Protein 2BT6 (pdb70)

Secondary structure (P-SEA, 3-state):
cbbbbbbbccccbbbbbcccccccaaaaaaaacccccccccccccccccccbbbbcaaaaaacccccaaaaaaaaacccccccccccccccccccccbbbbbcc/cbbbbbbbccccbbbbbcccccccaaaaaaaacccccccccccccccccccbbbbcaaaaaacccccaaaaaaaaacccccccccccccccccccccbbbbbcc

Organism: Bos taurus (NCBI:txid9913)

CATH classification: 3.10.20.30

Foldseek 3Di:
DKFKEWEQAPVRDIDIDIDDFFAFQLCRCVVVVPPHPCACVPVLDLPAQRQKKAFDPVVQVPWDDDDPSFVVRLVPHPPRDPRIGRRSVTGDDPVCHPTYIYGD/DKFKEWEQAPVRDTDIDIDDFFAFVQCRCVVVVPPRPCACVVVLPLPAQRQKKAFDPVVQVPWDDDDPSFVVRLVPDPPRDPRIGRRSVTGDDPVCHYTYIYGD

Sequence (208 aa):
DKITVHFINRDGETLTTKGKIGDSLLDVVVQNNLDIDGFGACEGTLACSTCHLIFEQHIFEKLEAITDEENDMLDLAYGLTDRSRLGCQICCLTKAMDNMTVRVPDKITVHFINRDGETLTTKGKIGDSLLDVVVQNNLDIDGFGACEGTLACSTCHLIFEQHIFEKLEAITDEENDMLDLAYGLTDRSRLGCQICCLTKAMDNMTVRVP

Nearest PDB structures (foldseek):
  3p1m-assembly2_H  TM=9.989E-01  e=8.842E-21  Homo sapiens
  1cje-assembly1_A  TM=1.002E+00  e=1.480E-20  Bos taurus
  1e6e-assembly1_B  TM=9.947E-01  e=2.323E-20  Bos taurus
  2jqr-assembly1_B  TM=1.005E+00  e=6.939E-20  Bos taurus
  7m8i-assembly1_B-2  TM=9.971E-01  e=3.303E-18  Homo sapiens

Radius of gyration: 19.16 Å; Cα contacts (8 Å, |Δi|>4): 418; chains: 2; bounding box: 53×32×49 Å

InterPro domains:
  IPR001041 2Fe-2S ferredoxin-type iron-sulfur binding domain [PF00111] (71-154)
  IPR001041 2Fe-2S ferredoxin-type iron-sulfur binding domain [PS51085] (65-169)
  IPR001041 2Fe-2S ferredoxin-type iron-sulfur binding domain [cd00207] (70-164)
  IPR001055 Adrenodoxin-like [PR00355] (104-114)
  IPR001055 Adrenodoxin-like [PR00355] (123-137)
  IPR001055 Adrenodoxin-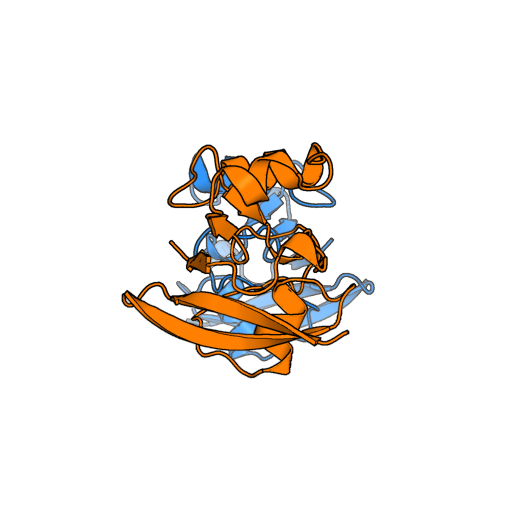like [PR00355] (146-154)
  IPR001055 Adrenodoxin-like [PTHR23426] (48-176)
  IPR012675 Beta-grasp domain superfamily [G3DSA:3.10.20.30] (58-185)
  IPR018298 Adrenodoxin, iron-sulphur binding site [PS00814] (104-114)
  IPR036010 2Fe-2S ferredoxin-like superfamily [SSF54292] (65-166)

B-factor: mean 21.55, std 4.57, range [4.79, 44.49]

GO terms:
  GO:0042803 protein homodimerization activity (F, IDA)
  GO:0009055 electron transfer activity (F, IDA)
  GO:0005739 mitochondrion (C, TAS)
  GO:0006694 steroid biosynthetic process (P, TAS)
  GO:0005515 protein binding (F, IPI)
  GO:0022904 respiratory electron transport chain (P, IDA)
  GO:0022900 electron transport chain (P, IDA)

Structure (mmCIF, N/CA/C/O backbone):
data_2BT6
#
_entry.id   2BT6
#
_cell.length_a   50.510
_cell.length_b   56.970
_cell.length_c   79.080
_cell.angle_alpha   90.00
_cell.angle_beta   90.00
_cell.angle_gamma   90.00
#
_symmetry.space_group_name_H-M   'P 21 21 21'
#
loop_
_entity.id
_entity.type
_entity.pdbx_description
1 pol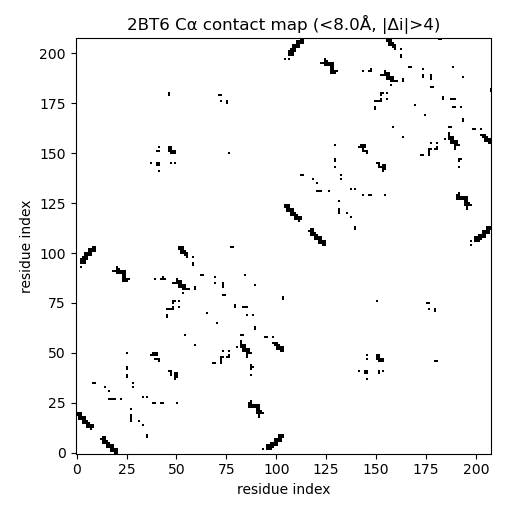ymer 'ADRENODOXIN 1'
2 non-polymer 'FE2/S2 (INORGANIC) CLUSTER'
3 non-polymer "(4'-METHYL-2,2'BIPYRIDINE)BIS(2,2'-BIPYRIDINE)"
4 non-polymer 'MAGNESIUM ION'
5 water water
#
loop_
_atom_site.group_PDB
_atom_site.id
_atom_site.type_symbol
_atom_site.label_atom_id
_atom_site.label_alt_id
_atom_site.label_comp_id
_atom_site.label_asym_id
_atom_site.label_entity_id
_atom_site.label_seq_id
_atom_site.pdbx_PDB_ins_code
_atom_site.Cartn_x
_atom_site.Cartn_y
_atom_site.Cartn_z
_atom_site.occupancy
_atom_site.B_iso_or_equiv
_atom_site.auth_seq_id
_atom_site.auth_comp_id
_atom_site.auth_asym_id
_atom_site.auth_atom_id
_atom_site.pdbx_PDB_model_num
ATOM 1 O O . GLY A 1 4 ? 15.286 7.407 -7.417 1.00 26.39 4 GLY A O 1
ATOM 2 N N . ASP A 1 5 ? 13.165 7.036 -6.766 1.00 24.80 5 ASP A N 1
ATOM 3 C CA . ASP A 1 5 ? 12.600 8.282 -7.272 1.00 22.77 5 ASP A CA 1
ATOM 4 C C . ASP A 1 5 ? 13.272 9.470 -6.603 1.00 21.65 5 ASP A C 1
ATOM 5 O O . ASP A 1 5 ? 13.663 9.386 -5.440 1.00 21.22 5 ASP A O 1
ATOM 10 N N . LYS A 1 6 ? 13.413 10.566 -7.337 1.00 19.13 6 LYS A N 1
ATOM 11 C CA . LYS A 1 6 ? 13.962 11.794 -6.766 1.00 19.75 6 LYS A CA 1
ATOM 12 C C . LYS A 1 6 ? 12.890 12.871 -6.610 1.00 18.71 6 LYS A C 1
ATOM 13 O O . LYS A 1 6 ? 11.914 12.905 -7.368 1.00 21.64 6 LYS A O 1
ATOM 19 N N . ILE A 1 7 ? 13.074 13.713 -5.604 1.00 17.53 7 ILE A N 1
ATOM 20 C CA . ILE A 1 7 ? 12.225 14.859 -5.358 1.00 19.90 7 ILE A CA 1
ATOM 21 C C . ILE A 1 7 ? 13.062 16.104 -5.157 1.00 20.99 7 ILE A C 1
ATOM 22 O O . ILE A 1 7 ? 14.267 16.021 -4.899 1.00 23.20 7 ILE A O 1
ATOM 27 N N . THR A 1 8 ? 12.407 17.253 -5.274 1.00 18.62 8 THR A N 1
ATOM 28 C CA . THR A 1 8 ? 13.072 18.525 -5.056 1.00 21.00 8 THR A CA 1
ATOM 29 C C . THR A 1 8 ? 12.857 18.992 -3.621 1.00 20.55 8 THR A C 1
ATOM 30 O O . THR A 1 8 ? 11.750 18.925 -3.100 1.00 21.38 8 THR A O 1
ATOM 34 N N . VAL A 1 9 ? 13.918 19.489 -2.993 1.00 20.63 9 VAL A N 1
ATOM 35 C CA . VAL A 1 9 ? 13.827 20.101 -1.677 1.00 19.78 9 VAL A CA 1
ATOM 36 C C . VAL A 1 9 ? 14.495 21.457 -1.700 1.00 18.93 9 VAL A C 1
ATOM 37 O O . VAL A 1 9 ? 15.581 21.612 -2.246 1.00 20.11 9 VAL A O 1
ATOM 41 N N . HIS A 1 10 ? 13.823 22.435 -1.109 1.00 17.05 10 HIS A N 1
ATOM 42 C CA . HIS A 1 10 ? 14.369 23.759 -0.947 1.00 18.68 10 HIS A CA 1
ATOM 43 C C . HIS A 1 10 ? 14.807 23.962 0.487 1.00 18.87 10 HIS A C 1
ATOM 44 O O . HIS A 1 10 ? 14.004 23.746 1.420 1.00 19.34 10 HIS A O 1
ATOM 56 N N . PHE A 1 11 ? 16.034 24.434 0.649 1.00 18.40 11 PHE A N 1
ATOM 57 C CA . PHE A 1 11 ? 16.571 24.770 1.968 1.00 18.75 11 PHE A CA 1
ATOM 58 C C . PHE A 1 11 ? 16.745 26.282 2.069 1.00 19.61 11 PHE A C 1
ATOM 59 O O . PHE A 1 11 ? 17.509 26.867 1.292 1.00 19.25 11 PHE A O 1
ATOM 67 N N . ILE A 1 12 ? 16.071 26.931 3.020 1.00 18.61 12 ILE A N 1
ATOM 68 C CA . ILE A 1 12 ? 16.397 28.314 3.351 1.00 18.25 12 ILE A CA 1
ATOM 69 C C . ILE A 1 12 ? 17.532 28.268 4.381 1.00 17.69 12 ILE A C 1
ATOM 70 O O . ILE A 1 12 ? 17.357 27.799 5.518 1.00 18.69 12 ILE A O 1
ATOM 75 N N . ASN A 1 13 ? 18.683 28.774 3.970 1.00 18.85 13 ASN A N 1
ATOM 76 C CA . ASN A 1 13 ? 19.871 28.742 4.783 1.00 18.14 13 ASN A CA 1
ATOM 77 C C . ASN A 1 13 ? 19.815 29.860 5.837 1.00 18.29 13 ASN A C 1
ATOM 78 O O . ASN A 1 13 ? 18.971 30.769 5.739 1.00 19.02 13 ASN A O 1
ATOM 83 N N . ARG A 1 14 ? 20.728 29.854 6.798 1.00 16.97 14 ARG A N 1
ATOM 84 C CA . ARG A 1 14 ? 20.646 30.860 7.851 1.00 18.59 14 ARG A CA 1
ATOM 85 C C . ARG A 1 14 ? 21.107 32.230 7.405 1.00 17.35 14 ARG A C 1
ATOM 86 O O . ARG A 1 14 ? 21.003 33.178 8.173 1.00 17.00 14 ARG A O 1
ATOM 94 N N . ASP A 1 15 ? 21.613 32.346 6.174 1.00 17.53 15 ASP A N 1
ATOM 95 C CA . ASP A 1 15 ? 21.844 33.634 5.547 1.00 16.14 15 ASP A CA 1
ATOM 96 C C . ASP A 1 15 ? 20.666 34.130 4.694 1.00 14.72 15 ASP A C 1
ATOM 97 O O . ASP A 1 15 ? 20.792 35.108 3.958 1.00 16.46 15 ASP A O 1
ATOM 102 N N . GLY A 1 16 ? 19.534 33.431 4.801 1.00 15.23 16 GLY A N 1
ATOM 103 C CA . GLY A 1 16 ? 18.311 33.794 4.093 1.00 16.90 16 GLY A CA 1
ATOM 104 C C . GLY A 1 16 ? 18.250 33.389 2.632 1.00 18.59 16 GLY A C 1
ATOM 105 O O . GLY A 1 16 ? 17.264 33.701 1.967 1.00 18.40 16 GLY A O 1
ATOM 106 N N . GLU A 1 17 ? 19.286 32.708 2.129 1.00 17.98 17 GLU A N 1
ATOM 107 C CA . GLU A 1 17 ? 19.309 32.269 0.725 1.00 19.28 17 GLU A CA 1
ATOM 108 C C . GLU A 1 17 ? 18.664 30.907 0.614 1.00 17.96 17 GLU A C 1
ATOM 109 O O . GLU A 1 17 ? 18.737 30.113 1.531 1.00 18.47 17 GLU A O 1
ATOM 115 N N . THR A 1 18 ? 18.059 30.642 -0.536 1.00 17.24 18 THR A N 1
ATOM 116 C CA . THR A 1 18 ? 17.428 29.369 -0.794 1.00 17.00 18 THR A CA 1
ATOM 117 C C . THR A 1 18 ? 18.351 28.508 -1.664 1.00 14.99 18 THR A C 1
ATOM 118 O O . THR A 1 18 ? 18.849 28.971 -2.703 1.00 17.45 18 THR A O 1
ATOM 122 N N . LEU A 1 19 ? 18.598 27.293 -1.189 1.00 17.41 19 LEU A N 1
ATOM 123 C CA . LEU A 1 19 ? 19.391 26.293 -1.917 1.00 16.60 19 LEU A CA 1
ATOM 124 C C . LEU A 1 19 ? 18.424 25.209 -2.345 1.00 21.11 19 LEU A C 1
ATOM 125 O O . LEU A 1 19 ? 17.782 24.569 -1.497 1.00 23.57 19 LEU A O 1
ATOM 130 N N . THR A 1 20 ? 18.335 24.984 -3.643 1.00 19.88 20 THR A N 1
ATOM 131 C CA . THR A 1 20 ? 17.426 23.993 -4.192 1.00 18.16 20 THR A CA 1
ATOM 132 C C . THR A 1 20 ? 18.244 22.815 -4.695 1.00 18.08 20 THR A C 1
ATOM 133 O O . THR A 1 20 ? 19.260 22.979 -5.368 1.00 20.63 20 THR A O 1
ATOM 137 N N . THR A 1 21 ? 17.788 21.614 -4.352 1.00 17.74 21 THR A N 1
ATOM 138 C CA . THR A 1 21 ? 18.494 20.403 -4.735 1.00 18.79 21 THR A CA 1
ATOM 139 C C . THR A 1 21 ? 17.507 19.241 -4.847 1.00 19.67 21 THR A C 1
ATOM 140 O O . THR A 1 21 ? 16.309 19.401 -4.601 1.00 18.58 21 THR A O 1
ATOM 144 N N . LYS A 1 22 ? 17.998 18.097 -5.286 1.00 20.01 22 LYS A N 1
ATOM 145 C CA . LYS A 1 22 ? 17.209 16.872 -5.389 1.00 21.01 22 LYS A CA 1
ATOM 146 C C . LYS A 1 22 ? 17.726 15.839 -4.397 1.00 21.52 22 LYS A C 1
ATOM 147 O O . LYS A 1 22 ? 18.935 15.728 -4.143 1.00 23.40 22 LYS A O 1
ATOM 153 N N . GLY A 1 23 ? 16.805 15.090 -3.817 1.00 20.27 23 GLY A N 1
ATOM 154 C CA . GLY A 1 23 ? 17.139 13.970 -2.985 1.00 20.69 23 GLY A CA 1
ATOM 155 C C . GLY A 1 23 ? 16.348 12.746 -3.397 1.00 19.40 23 GLY A C 1
ATOM 156 O O . GLY A 1 23 ? 15.341 12.862 -4.071 1.00 19.69 23 GLY A O 1
ATOM 157 N N . LYS A 1 24 ? 16.813 11.585 -2.971 1.00 20.62 24 LYS A N 1
ATOM 158 C CA . LYS A 1 24 ? 16.178 10.324 -3.241 1.00 20.05 24 LYS A CA 1
ATOM 159 C C . LYS A 1 24 ? 15.197 9.952 -2.123 1.00 18.42 24 LYS A C 1
ATOM 160 O O . LYS A 1 24 ? 15.491 10.155 -0.946 1.00 18.78 24 LYS A O 1
ATOM 171 N N . ILE A 1 25 ? 14.059 9.410 -2.510 1.00 18.36 25 ILE A N 1
ATOM 172 C CA . ILE A 1 25 ? 13.109 8.852 -1.563 1.00 17.24 25 ILE A CA 1
ATOM 173 C C . ILE A 1 25 ? 13.852 7.909 -0.647 1.00 18.01 25 ILE A C 1
ATOM 174 O O . ILE A 1 25 ? 14.625 7.071 -1.100 1.00 18.18 25 ILE A O 1
ATOM 179 N N . GLY A 1 26 ? 13.657 8.075 0.655 1.00 17.28 26 GLY A N 1
ATOM 180 C CA . GLY A 1 26 ? 14.307 7.230 1.653 1.00 15.44 26 GLY A CA 1
ATOM 181 C C . GLY A 1 26 ? 15.578 7.793 2.255 1.00 16.74 26 GLY A C 1
ATOM 182 O O . GLY A 1 26 ? 16.002 7.321 3.299 1.00 19.70 26 GLY A O 1
ATOM 183 N N . ASP A 1 27 ? 16.190 8.770 1.595 1.00 17.21 27 ASP A N 1
ATOM 184 C CA . ASP A 1 27 ? 17.401 9.412 2.109 1.00 17.38 27 ASP A CA 1
ATOM 185 C C . ASP A 1 27 ? 17.000 10.330 3.251 1.00 18.16 27 ASP A C 1
ATOM 186 O O . ASP A 1 27 ? 15.904 10.898 3.242 1.00 19.96 27 ASP A O 1
ATOM 195 N N . SER A 1 28 ? 17.883 10.513 4.212 1.00 17.74 28 SER A N 1
ATOM 196 C CA . SER A 1 28 ? 17.620 11.515 5.255 1.00 17.74 28 SER A CA 1
ATOM 197 C C . SER A 1 28 ? 17.903 12.915 4.750 1.00 18.18 28 SER A C 1
ATOM 198 O O . SER A 1 28 ? 18.632 13.115 3.775 1.00 17.97 28 SER A O 1
ATOM 201 N N . LEU A 1 29 ? 17.360 13.919 5.430 1.00 18.88 29 LEU A N 1
ATOM 202 C CA . LEU A 1 29 ? 17.682 15.296 5.026 1.00 18.36 29 LEU A CA 1
ATOM 203 C C . LEU A 1 29 ? 19.154 15.623 5.235 1.00 18.53 29 LEU A C 1
ATOM 204 O O . LEU A 1 29 ? 19.717 16.416 4.503 1.00 19.62 29 LEU A O 1
ATOM 209 N N . LEU A 1 30 ? 19.817 14.965 6.177 1.00 18.27 30 LEU A N 1
ATOM 210 C CA . LEU A 1 30 ? 21.274 15.077 6.284 1.00 18.54 30 LEU A CA 1
ATOM 211 C C . LEU A 1 30 ? 21.954 14.513 5.034 1.00 18.05 30 LEU A C 1
ATOM 212 O O . LEU A 1 30 ? 22.847 15.150 4.477 1.00 19.26 30 LEU A O 1
ATOM 217 N N . ASP A 1 31 ? 21.535 13.335 4.559 1.00 16.88 31 ASP A N 1
ATOM 218 C CA . ASP A 1 31 ? 22.088 12.766 3.330 1.00 17.44 31 ASP A CA 1
ATOM 219 C C . ASP A 1 31 ? 21.954 13.763 2.184 1.00 17.88 31 ASP A C 1
ATOM 220 O O . ASP A 1 31 ? 22.869 13.892 1.391 1.00 18.53 31 ASP A O 1
ATOM 225 N N . VAL A 1 32 ? 20.814 14.442 2.095 1.00 18.81 32 VAL A N 1
ATOM 226 C CA . VAL A 1 32 ? 20.596 15.409 1.023 1.00 18.69 32 VAL A CA 1
ATOM 227 C C . VAL A 1 32 ? 21.609 16.545 1.099 1.00 18.44 32 VAL A C 1
ATOM 228 O O . VAL A 1 32 ? 22.198 16.931 0.083 1.00 18.94 32 VAL A O 1
ATOM 232 N N . VAL A 1 33 ? 21.840 17.074 2.299 1.00 17.73 33 VAL A N 1
ATOM 233 C CA . VAL A 1 33 ? 22.808 18.153 2.467 1.00 17.95 33 VAL A CA 1
ATOM 234 C C . VAL A 1 33 ? 24.221 17.686 2.129 1.00 16.95 33 VAL A C 1
ATOM 235 O O . VAL A 1 33 ? 24.991 18.372 1.446 1.00 18.39 33 VAL A O 1
ATOM 239 N N . VAL A 1 34 ? 24.617 16.530 2.643 1.00 17.71 34 VAL A N 1
ATOM 240 C CA . VAL A 1 34 ? 25.944 15.990 2.430 1.00 17.78 34 VAL A CA 1
ATOM 241 C C . VAL A 1 34 ? 26.214 15.620 0.970 1.00 15.02 34 VAL A C 1
ATOM 242 O O . VAL A 1 34 ? 27.199 16.026 0.381 1.00 16.27 34 VAL A O 1
ATOM 246 N N . GLN A 1 35 ? 25.291 14.872 0.395 1.00 17.08 35 GLN A N 1
ATOM 247 C CA . GLN A 1 35 ? 25.520 14.275 -0.963 1.00 15.57 35 GLN A CA 1
ATOM 248 C C . GLN A 1 35 ? 25.546 15.363 -1.999 1.00 13.99 35 GLN A C 1
ATOM 249 O O . GLN A 1 35 ? 26.236 15.232 -3.000 1.00 15.85 35 GLN A O 1
ATOM 255 N N . ASN A 1 36 ? 24.782 16.440 -1.725 1.00 16.46 36 ASN A N 1
ATOM 256 C CA . ASN A 1 36 ? 24.775 17.596 -2.641 1.00 17.39 36 ASN A CA 1
ATOM 257 C C . ASN A 1 36 ? 25.696 18.742 -2.275 1.00 18.70 36 ASN A C 1
ATOM 258 O O . ASN A 1 36 ? 25.704 19.771 -2.923 1.00 18.25 36 ASN A O 1
ATOM 263 N N . ASN A 1 37 ? 26.533 18.526 -1.271 1.00 16.41 37 ASN A N 1
ATOM 264 C CA . ASN A 1 37 ? 27.548 19.509 -0.876 1.00 17.07 37 ASN A CA 1
ATOM 265 C C . ASN A 1 37 ? 26.930 20.887 -0.609 1.00 15.31 37 ASN A C 1
ATOM 266 O O . ASN A 1 37 ? 27.494 21.905 -1.052 1.00 17.45 37 ASN A O 1
ATOM 271 N N . LEU A 1 38 ? 25.805 20.915 0.082 1.00 17.27 38 LEU A N 1
ATOM 272 C CA . LEU A 1 38 ? 25.132 22.192 0.319 1.00 17.89 38 LEU A CA 1
ATOM 273 C C . LEU A 1 38 ? 25.920 22.969 1.359 1.00 16.67 38 LEU A C 1
ATOM 274 O O . LEU A 1 38 ? 26.283 22.437 2.423 1.00 19.60 38 LEU A O 1
ATOM 279 N N . ASP A 1 39 ? 26.072 24.254 1.078 1.00 17.67 39 ASP A N 1
ATOM 280 C CA . ASP A 1 39 ? 26.891 25.117 1.936 1.00 18.51 39 ASP A CA 1
ATOM 281 C C . ASP A 1 39 ? 26.055 25.643 3.092 1.00 18.16 39 ASP A C 1
ATOM 282 O O . ASP A 1 39 ? 25.647 26.802 3.108 1.00 18.90 39 ASP A O 1
ATOM 287 N N . ILE A 1 40 ? 25.803 24.765 4.042 1.00 17.49 40 ILE A N 1
ATOM 288 C CA . ILE A 1 40 ? 25.107 25.101 5.276 1.00 17.47 40 ILE A CA 1
ATOM 289 C C . ILE A 1 40 ? 26.111 24.897 6.424 1.00 18.94 40 ILE A C 1
ATOM 290 O O . ILE A 1 40 ? 26.445 23.758 6.768 1.00 20.00 40 ILE A O 1
ATOM 295 N N . ASP A 1 41 ? 26.560 26.018 6.996 1.00 19.76 41 ASP A N 1
ATOM 296 C CA . ASP A 1 41 ? 27.659 26.064 7.979 1.00 20.96 41 ASP A CA 1
ATOM 297 C C . ASP A 1 41 ? 27.383 25.163 9.162 1.00 20.15 41 ASP A C 1
ATOM 298 O O . ASP A 1 41 ? 26.381 25.321 9.840 1.00 24.16 41 ASP A O 1
ATOM 303 N N . GLY A 1 42 ? 28.243 24.170 9.377 1.00 20.81 42 GLY A N 1
ATOM 304 C CA . GLY A 1 42 ? 28.150 23.326 10.562 1.00 22.08 42 GLY A CA 1
ATOM 305 C C . GLY A 1 42 ? 27.061 22.285 10.573 1.00 21.39 42 GLY A C 1
ATOM 306 O O . GLY A 1 42 ? 26.906 21.556 11.558 1.00 21.14 42 GLY A O 1
ATOM 307 N N . PHE A 1 43 ? 26.308 22.143 9.492 1.00 19.86 43 PHE A N 1
ATOM 308 C CA . PHE A 1 43 ? 25.164 21.222 9.473 1.00 20.26 43 PHE A CA 1
ATOM 309 C C . PHE A 1 43 ? 25.583 19.776 9.516 1.00 20.88 43 PHE A C 1
ATOM 310 O O . PHE A 1 43 ? 26.389 19.341 8.692 1.00 22.94 43 PHE A O 1
ATOM 318 N N . GLY A 1 44 ? 25.028 19.017 10.456 1.00 20.81 44 GLY A N 1
ATOM 319 C CA . GLY A 1 44 ? 25.276 17.597 10.513 1.00 22.08 44 GLY A CA 1
ATOM 320 C C . GLY A 1 44 ? 26.555 17.164 11.176 1.00 19.89 44 GLY A C 1
ATOM 321 O O . GLY A 1 44 ? 27.138 16.128 10.810 1.00 23.02 44 GLY A O 1
ATOM 322 N N . ALA A 1 45 ? 26.992 17.946 12.160 1.00 19.68 45 ALA A N 1
ATOM 323 C CA . ALA A 1 45 ? 28.254 17.713 12.844 1.00 21.74 45 ALA A CA 1
ATOM 324 C C . ALA A 1 45 ? 28.502 16.249 13.232 1.00 20.48 45 ALA A C 1
ATOM 325 O O . ALA A 1 45 ? 29.556 15.693 12.913 1.00 20.40 45 ALA A O 1
ATOM 327 N N . CYS A 1 46 ? 27.534 15.629 13.905 1.00 18.68 46 CYS A N 1
ATOM 328 C CA . CYS A 1 46 ? 27.720 14.284 14.458 1.00 18.41 46 CYS A CA 1
ATOM 329 C C . CYS A 1 46 ? 27.437 13.142 13.485 1.00 17.63 46 CYS A C 1
ATOM 330 O O . CYS A 1 46 ? 27.563 11.978 13.851 1.00 19.74 46 CYS A O 1
ATOM 333 N N . GLU A 1 47 ? 27.086 13.489 12.255 1.00 18.39 47 GLU A N 1
ATOM 334 C CA . GLU A 1 47 ? 26.917 12.500 11.168 1.00 19.16 47 GLU A CA 1
ATOM 335 C C . GLU A 1 47 ? 25.701 11.600 11.396 1.00 19.16 47 GLU A C 1
ATOM 336 O O . GLU A 1 47 ? 25.693 10.430 11.012 1.00 20.40 47 GLU A O 1
ATOM 342 N N . GLY A 1 48 ? 24.668 12.193 11.979 1.00 20.18 48 GLY A N 1
ATOM 343 C CA . GLY A 1 48 ? 23.366 11.568 12.036 1.00 19.60 48 GLY A CA 1
ATOM 344 C C . GLY A 1 48 ? 23.170 10.587 13.158 1.00 19.30 48 GLY A C 1
ATOM 345 O O . GLY A 1 48 ? 22.351 9.683 13.039 1.00 21.27 48 GLY A O 1
ATOM 346 N N . THR A 1 49 ? 23.887 10.793 14.256 1.00 21.28 49 THR A N 1
ATOM 347 C CA . THR A 1 49 ? 23.927 9.842 15.375 1.00 21.33 49 THR A CA 1
ATOM 348 C C . THR A 1 49 ? 23.266 10.362 16.668 1.00 21.32 49 THR A C 1
ATOM 349 O O . THR A 1 49 ? 23.445 9.766 17.729 1.00 23.01 49 THR A O 1
ATOM 353 N N . LEU A 1 50 ? 22.500 11.453 16.589 1.00 20.37 50 LEU A N 1
ATOM 354 C CA . LEU A 1 50 ? 21.785 12.015 17.763 1.00 20.90 50 LEU A CA 1
ATOM 355 C C . LEU A 1 50 ? 22.715 12.449 18.879 1.00 20.92 50 LEU A C 1
ATOM 356 O O . LEU A 1 50 ? 22.419 12.296 20.064 1.00 24.54 50 LEU A O 1
ATOM 361 N N . ALA A 1 51 ? 23.847 13.017 18.485 1.00 20.70 51 ALA A N 1
ATOM 362 C CA . ALA A 1 51 ? 24.804 13.549 19.432 1.00 19.74 51 ALA A CA 1
ATOM 363 C C . ALA A 1 51 ? 25.066 15.036 19.215 1.00 19.68 51 ALA A C 1
ATOM 364 O O . ALA A 1 51 ? 26.005 15.582 19.757 1.00 20.08 51 ALA A O 1
ATOM 366 N N . CYS A 1 52 ? 24.184 15.683 18.462 1.00 19.16 52 CYS A N 1
ATOM 367 C CA . CYS A 1 52 ? 24.285 17.117 18.213 1.00 18.97 52 CYS A CA 1
ATOM 368 C C . CYS A 1 52 ? 22.909 17.690 17.894 1.00 20.46 52 CYS A C 1
ATOM 369 O O . CYS A 1 52 ? 21.947 16.942 17.702 1.00 20.51 52 CYS A O 1
ATOM 372 N N . SER A 1 53 ? 22.845 19.023 17.813 1.00 20.05 53 SER A N 1
ATOM 373 C CA . SER A 1 53 ? 21.619 19.704 17.434 1.00 21.19 53 SER A CA 1
ATOM 374 C C . SER A 1 53 ? 21.775 20.409 16.105 1.00 21.09 53 SER A C 1
ATOM 375 O O . SER A 1 53 ? 20.914 21.194 15.726 1.00 21.58 53 SER A O 1
ATOM 378 N N . THR A 1 54 ? 22.862 20.140 15.382 1.00 19.93 54 THR A N 1
ATOM 379 C CA . THR A 1 54 ? 23.253 20.994 14.267 1.00 18.98 54 THR A CA 1
ATOM 380 C C . THR A 1 54 ? 22.519 20.695 12.962 1.00 21.46 54 THR A C 1
ATOM 381 O O . THR A 1 54 ? 22.620 21.488 12.017 1.00 20.90 54 THR A O 1
ATOM 385 N N . CYS A 1 55 ? 21.784 19.576 12.903 1.00 19.88 55 CYS A N 1
ATOM 386 C CA . CYS A 1 55 ? 20.952 19.255 11.731 1.00 19.63 55 CYS A CA 1
ATOM 387 C C . CYS A 1 55 ? 19.486 19.693 11.881 1.00 19.49 55 CYS A C 1
ATOM 388 O O . CYS A 1 55 ? 18.621 19.327 11.085 1.00 19.02 55 CYS A O 1
ATOM 391 N N . HIS A 1 56 ? 19.223 20.530 12.882 1.00 18.16 56 HIS A N 1
ATOM 392 C CA . HIS A 1 56 ? 17.895 21.102 13.149 1.00 17.62 56 HIS A CA 1
ATOM 393 C C . HIS A 1 56 ? 17.363 21.813 11.907 1.00 18.39 56 HIS A C 1
ATOM 394 O O . HIS A 1 56 ? 18.036 22.658 11.292 1.00 18.31 56 HIS A O 1
ATOM 401 N N . LEU A 1 57 ? 16.160 21.402 11.519 1.00 19.01 57 LEU A N 1
ATOM 402 C CA . LEU A 1 57 ? 15.414 22.076 10.485 1.00 17.39 57 LEU A CA 1
ATOM 403 C C . LEU A 1 57 ? 14.013 22.427 10.934 1.00 18.64 57 LEU A C 1
ATOM 404 O O . LEU A 1 57 ? 13.399 21.690 11.696 1.00 18.89 57 LEU A O 1
ATOM 409 N N . ILE A 1 58 ? 13.535 23.546 10.426 1.00 18.86 58 ILE A N 1
ATOM 410 C CA . ILE A 1 58 ? 12.180 24.016 10.613 1.00 18.78 58 ILE A CA 1
ATOM 411 C C . ILE A 1 58 ? 11.341 23.712 9.361 1.00 18.52 58 ILE A C 1
ATOM 412 O O . ILE A 1 58 ? 11.717 24.087 8.256 1.00 18.82 58 ILE A O 1
ATOM 417 N N . PHE A 1 59 ? 10.233 23.018 9.560 1.00 18.70 59 PHE A N 1
ATOM 418 C CA . PHE A 1 59 ? 9.379 22.497 8.499 1.00 19.12 59 PHE A CA 1
ATOM 419 C C . PHE A 1 59 ? 8.142 23.348 8.305 1.00 19.47 59 PHE A C 1
ATOM 420 O O . PHE A 1 59 ? 7.740 24.084 9.189 1.00 19.47 59 PHE A O 1
ATOM 428 N N . GLU A 1 60 ? 7.512 23.224 7.138 1.00 19.94 60 GLU A N 1
ATOM 429 C CA . GLU A 1 60 ? 6.182 23.741 6.926 1.00 20.69 60 GLU A CA 1
ATOM 430 C C . GLU A 1 60 ? 5.216 22.909 7.763 1.00 18.02 60 GLU A C 1
ATOM 431 O O . GLU A 1 60 ? 5.388 21.693 7.882 1.00 19.20 60 GLU A O 1
ATOM 437 N N . GLN A 1 61 ? 4.195 23.557 8.328 1.00 18.67 61 GLN A N 1
ATOM 438 C CA . GLN A 1 61 ? 3.278 22.853 9.244 1.00 20.75 61 GLN A CA 1
ATOM 439 C C . GLN A 1 61 ? 2.669 21.612 8.611 1.00 18.38 61 GLN A C 1
ATOM 440 O O . GLN A 1 61 ? 2.610 20.560 9.236 1.00 20.17 61 GLN A O 1
ATOM 446 N N . HIS A 1 62 ? 2.216 21.718 7.367 1.00 16.92 62 HIS A N 1
ATOM 447 C CA . HIS A 1 62 ? 1.561 20.578 6.725 1.00 15.95 62 HIS A CA 1
ATOM 448 C C . HIS A 1 62 ? 2.461 19.360 6.519 1.00 17.07 62 HIS A C 1
ATOM 449 O O . HIS A 1 62 ? 2.008 18.216 6.551 1.00 19.19 62 HIS A O 1
ATOM 462 N N . ILE A 1 63 ? 3.737 19.607 6.291 1.00 15.86 63 ILE A N 1
ATOM 463 C CA . ILE A 1 63 ? 4.727 18.528 6.217 1.00 15.90 63 ILE A CA 1
ATOM 464 C C . ILE A 1 63 ? 5.003 17.955 7.606 1.00 16.65 63 ILE A C 1
ATOM 465 O O . ILE A 1 63 ? 4.997 16.745 7.811 1.00 16.79 63 ILE A O 1
ATOM 470 N N . PHE A 1 64 ? 5.252 18.845 8.554 1.00 16.69 64 PHE A N 1
ATOM 471 C CA . PHE A 1 64 ? 5.593 18.470 9.917 1.00 16.14 64 PHE A CA 1
ATOM 472 C C . PHE A 1 64 ? 4.595 17.489 10.528 1.00 16.21 64 PHE A C 1
ATOM 473 O O . PHE A 1 64 ? 4.977 16.534 11.219 1.00 17.31 64 PHE A O 1
ATOM 481 N N . GLU A 1 65 ? 3.318 17.723 10.279 1.00 17.61 65 GLU A N 1
ATOM 482 C CA . GLU A 1 65 ? 2.301 16.943 10.975 1.00 17.87 65 GLU A CA 1
ATOM 483 C C . GLU A 1 65 ? 2.209 15.515 10.478 1.00 16.92 65 GLU A C 1
ATOM 484 O O . GLU A 1 65 ? 1.569 14.683 11.109 1.00 20.39 65 GLU A O 1
ATOM 490 N N . LYS A 1 66 ? 2.863 15.217 9.360 1.00 17.83 66 LYS A N 1
ATOM 491 C CA . LYS A 1 66 ? 2.873 13.863 8.823 1.00 18.37 66 LYS A CA 1
ATOM 492 C C . LYS A 1 66 ? 4.223 13.165 8.923 1.00 17.55 66 LYS A C 1
ATOM 493 O O . LYS A 1 66 ? 4.387 12.069 8.399 1.00 18.52 66 LYS A O 1
ATOM 499 N N . LEU A 1 67 ? 5.162 13.766 9.645 1.00 16.72 67 LEU A N 1
ATOM 500 C CA . LEU A 1 67 ? 6.452 13.135 9.878 1.00 17.05 67 LEU A CA 1
ATOM 501 C C . LEU A 1 67 ? 6.322 11.996 10.871 1.00 17.38 67 LEU A C 1
ATOM 502 O O . LEU A 1 67 ? 5.348 11.897 11.628 1.00 19.76 67 LEU A O 1
ATOM 507 N N . GLU A 1 68 ? 7.317 11.116 10.863 1.00 19.73 68 GLU A N 1
ATOM 508 C CA . GLU A 1 68 ? 7.313 9.983 11.771 1.00 18.56 68 GLU A CA 1
ATOM 509 C C . GLU A 1 68 ? 7.402 10.437 13.221 1.00 18.95 68 GLU A C 1
ATOM 510 O O . GLU A 1 68 ? 8.002 11.465 13.522 1.00 19.13 68 GLU A O 1
ATOM 516 N N . ALA A 1 69 ? 6.821 9.656 14.119 1.00 19.34 69 ALA A N 1
ATOM 517 C CA . ALA A 1 69 ? 6.736 10.057 15.516 1.00 21.08 69 ALA A CA 1
ATOM 518 C C . ALA A 1 69 ? 8.126 10.285 16.095 1.00 19.90 69 ALA A C 1
ATOM 519 O O . ALA A 1 69 ? 9.027 9.479 15.894 1.00 22.15 69 ALA A O 1
ATOM 521 N N . ILE A 1 70 ? 8.292 11.391 16.807 1.00 20.37 70 ILE A N 1
ATOM 522 C CA . ILE A 1 70 ? 9.573 11.737 17.374 1.00 19.24 70 ILE A CA 1
ATOM 523 C C . ILE A 1 70 ? 9.923 10.807 18.530 1.00 18.80 70 ILE A C 1
ATOM 524 O O . ILE A 1 70 ? 9.051 10.422 19.309 1.00 19.52 70 ILE A O 1
ATOM 529 N N . THR A 1 71 ? 11.193 10.418 18.625 1.00 19.31 71 THR A N 1
ATOM 530 C CA . THR A 1 71 ? 11.661 9.603 19.740 1.00 17.03 71 THR A CA 1
ATOM 531 C C . THR A 1 71 ? 12.079 10.508 20.891 1.00 17.53 71 THR A C 1
ATOM 532 O O . THR A 1 71 ? 12.369 11.686 20.686 1.00 17.96 71 THR A O 1
ATOM 536 N N . ASP A 1 72 ? 12.107 9.940 22.094 1.00 17.75 72 ASP A N 1
ATOM 537 C CA . ASP A 1 72 ? 12.567 10.685 23.263 1.00 18.90 72 ASP A CA 1
ATOM 538 C C . ASP A 1 72 ? 14.001 11.131 23.075 1.00 18.76 72 ASP A C 1
ATOM 539 O O . ASP A 1 72 ? 14.369 12.228 23.482 1.00 18.60 72 ASP A O 1
ATOM 544 N N . GLU A 1 73 ? 14.812 10.292 22.437 1.00 18.71 73 GLU A N 1
ATOM 545 C CA . GLU A 1 73 ? 16.220 10.612 22.215 1.00 19.06 73 GLU A CA 1
ATOM 546 C C . GLU A 1 73 ? 16.367 11.829 21.318 1.00 19.33 73 GLU A C 1
ATOM 547 O O . GLU A 1 73 ? 17.153 12.743 21.599 1.00 18.64 73 GLU A O 1
ATOM 553 N N . GLU A 1 74 ? 15.595 11.867 20.242 1.00 17.00 74 GLU A N 1
ATOM 554 C CA . GLU A 1 74 ? 15.627 13.021 19.373 1.00 18.10 74 GLU A CA 1
ATOM 555 C C . GLU A 1 74 ? 15.104 14.242 20.122 1.00 17.48 74 GLU A C 1
ATOM 556 O O . GLU A 1 74 ? 15.695 15.310 20.049 1.00 18.73 74 GLU A O 1
ATOM 562 N N . ASN A 1 75 ? 14.000 14.077 20.838 1.00 18.07 75 ASN A N 1
ATOM 563 C CA . ASN A 1 75 ? 13.350 15.201 21.477 1.00 19.81 75 ASN A CA 1
ATOM 564 C C . ASN A 1 75 ? 14.237 15.867 22.537 1.00 18.82 75 ASN A C 1
ATOM 565 O O . ASN A 1 75 ? 14.253 17.086 22.689 1.00 18.62 75 ASN A O 1
ATOM 570 N N . ASP A 1 76 ? 14.969 15.060 23.286 1.00 17.83 76 ASP A N 1
ATOM 571 C CA . ASP A 1 76 ? 15.838 15.577 24.328 1.00 16.29 76 ASP A CA 1
ATOM 572 C C . ASP A 1 76 ? 16.925 16.472 23.758 1.00 19.17 76 ASP A C 1
ATOM 573 O O . ASP A 1 76 ? 17.264 17.486 24.360 1.00 17.54 76 ASP A O 1
ATOM 578 N N . MET A 1 77 ? 17.489 16.080 22.612 1.00 16.73 77 MET A N 1
ATOM 579 C CA . MET A 1 77 ? 18.555 16.845 21.955 1.00 18.04 77 MET A CA 1
ATOM 580 C C . MET A 1 77 ? 17.972 18.077 21.284 1.00 19.47 77 MET A C 1
ATOM 581 O O . MET A 1 77 ? 18.498 19.187 21.380 1.00 18.96 77 MET A O 1
ATOM 586 N N . LEU A 1 78 ? 16.860 17.867 20.592 1.00 20.86 78 LEU A N 1
ATOM 587 C CA . LEU A 1 78 ? 16.170 18.925 19.904 1.00 21.62 78 LEU A CA 1
ATOM 588 C C . LEU A 1 78 ? 15.757 20.039 20.848 1.00 22.07 78 LEU A C 1
ATOM 589 O O . LEU A 1 78 ? 15.824 21.214 20.491 1.00 23.10 78 LEU A O 1
ATOM 594 N N . ASP A 1 79 ? 15.391 19.692 22.082 1.00 19.13 79 ASP A N 1
ATOM 595 C CA . ASP A 1 79 ? 15.079 20.684 23.126 1.00 21.19 79 ASP A CA 1
ATOM 596 C C . ASP A 1 79 ? 16.185 21.716 23.338 1.00 19.74 79 ASP A C 1
ATOM 597 O O . ASP A 1 79 ? 15.912 22.836 23.769 1.00 20.69 79 ASP A O 1
ATOM 602 N N . LEU A 1 80 ? 17.432 21.341 23.054 1.00 19.59 80 LEU A N 1
ATOM 603 C CA . LEU A 1 80 ? 18.585 22.227 23.274 1.00 18.50 80 LEU A CA 1
ATOM 604 C C . LEU A 1 80 ? 18.950 23.058 22.047 1.00 19.13 80 LEU A C 1
ATOM 605 O O . LEU A 1 80 ? 19.914 23.820 22.108 1.00 21.42 80 LEU A O 1
ATOM 610 N N . ALA A 1 81 ? 18.214 22.891 20.956 1.00 21.55 81 ALA A N 1
ATOM 611 C CA . ALA A 1 81 ? 18.566 23.541 19.680 1.00 20.46 81 ALA A CA 1
ATOM 612 C C . ALA A 1 81 ? 18.269 25.033 19.695 1.00 19.90 81 A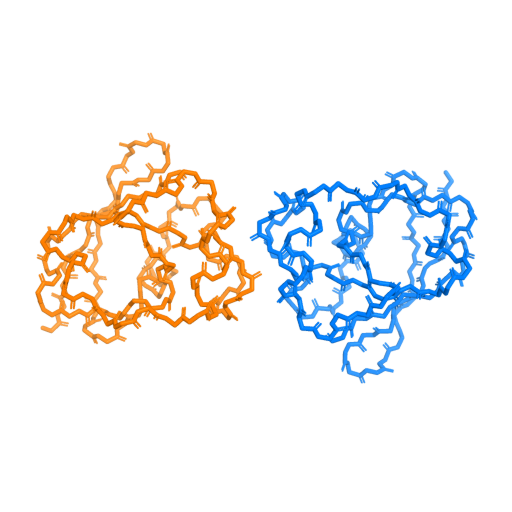LA A C 1
ATOM 613 O O . ALA A 1 81 ? 17.248 25.475 20.213 1.00 20.57 81 ALA A O 1
ATOM 615 N N . TYR A 1 82 ? 19.184 25.816 19.130 1.00 21.04 82 TYR A N 1
ATOM 616 C CA . TYR A 1 82 ? 18.908 27.238 18.917 1.00 19.46 82 TYR A CA 1
ATOM 617 C C . TYR A 1 82 ? 17.717 27.405 17.985 1.00 15.76 82 TYR A C 1
ATOM 618 O O . TYR A 1 82 ? 17.601 26.716 16.978 1.00 18.92 82 TYR A O 1
ATOM 627 N N . GLY A 1 83 ? 16.833 28.341 18.330 1.00 16.84 83 GLY A N 1
ATOM 628 C CA . GLY A 1 83 ? 15.712 28.671 17.454 1.00 17.04 83 GLY A CA 1
ATOM 629 C C . GLY A 1 83 ? 14.683 27.565 17.337 1.00 18.70 83 GLY A C 1
ATOM 630 O O . GLY A 1 83 ? 14.014 27.408 16.304 1.00 17.07 83 GLY A O 1
ATOM 631 N N . LEU A 1 84 ? 14.547 26.779 18.404 1.00 17.78 84 LEU A N 1
ATOM 632 C CA . LEU A 1 84 ? 13.567 25.704 18.415 1.00 17.24 84 LEU A CA 1
ATOM 633 C C . LEU A 1 84 ? 12.165 26.260 18.194 1.00 16.91 84 LEU A C 1
ATOM 634 O O . LEU A 1 84 ? 11.776 27.252 18.825 1.00 18.16 84 LEU A O 1
ATOM 639 N N . THR A 1 85 ? 11.427 25.589 17.313 1.00 18.09 85 THR A N 1
ATOM 640 C CA . THR A 1 85 ? 10.041 25.888 17.022 1.00 17.37 85 THR A CA 1
ATOM 641 C C . THR A 1 85 ? 9.159 24.654 17.276 1.00 17.03 85 THR A C 1
ATOM 642 O O . THR A 1 85 ? 9.666 23.537 17.445 1.00 19.42 85 THR A O 1
ATOM 646 N N . ASP A 1 86 ? 7.853 24.853 17.211 1.00 18.34 86 ASP A N 1
ATOM 647 C CA . ASP A 1 86 ? 6.894 23.729 17.264 1.00 18.28 86 ASP A CA 1
ATOM 648 C C . ASP A 1 86 ? 6.784 22.971 15.930 1.00 20.69 86 ASP A C 1
ATOM 649 O O . ASP A 1 86 ? 5.931 22.089 15.794 1.00 21.97 86 ASP A O 1
ATOM 654 N N . ARG A 1 87 ? 7.628 23.316 14.959 1.00 17.81 87 ARG A N 1
ATOM 655 C CA . ARG A 1 87 ? 7.673 22.645 13.657 1.00 18.95 87 ARG A CA 1
ATOM 656 C C . ARG A 1 87 ? 9.111 22.186 13.369 1.00 19.41 87 ARG A C 1
ATOM 657 O O . ARG A 1 87 ? 9.499 22.005 12.215 1.00 20.51 87 ARG A O 1
ATOM 670 N N . SER A 1 88 ? 9.898 21.965 14.426 1.00 17.98 88 SER A N 1
ATOM 671 C CA . SER A 1 88 ? 11.313 21.616 14.336 1.00 20.14 88 SER A CA 1
ATOM 672 C C . SER A 1 88 ? 11.565 20.115 14.456 1.00 19.04 88 SER A C 1
ATOM 673 O O . SER A 1 88 ? 10.906 19.438 15.256 1.00 18.98 88 SER A O 1
ATOM 676 N N . ARG A 1 89 ? 12.524 19.601 13.687 1.00 17.86 89 ARG A N 1
ATOM 677 C CA . ARG A 1 89 ? 13.049 18.243 13.860 1.00 18.28 89 ARG A CA 1
ATOM 678 C C . ARG A 1 89 ? 14.540 18.245 13.618 1.00 18.75 89 ARG A C 1
ATOM 679 O O . ARG A 1 89 ? 15.078 19.166 13.009 1.00 20.36 89 ARG A O 1
ATOM 687 N N . LEU A 1 90 ? 15.197 17.203 14.095 1.00 17.76 90 LEU A N 1
ATOM 688 C CA . LEU A 1 90 ? 16.559 16.926 13.687 1.00 17.66 90 LEU A CA 1
ATOM 689 C C . LEU A 1 90 ? 16.513 16.262 12.310 1.00 17.57 90 LEU A C 1
ATOM 690 O O . LEU A 1 90 ? 16.036 15.124 12.155 1.00 17.68 90 LEU A O 1
ATOM 695 N N . GLY A 1 91 ? 17.008 16.985 11.300 1.00 20.84 91 GLY A N 1
ATOM 696 C CA . GLY A 1 91 ? 16.948 16.557 9.915 1.00 21.17 91 GLY A CA 1
ATOM 697 C C . GLY A 1 91 ? 17.517 15.190 9.627 1.00 20.25 91 GLY A C 1
ATOM 698 O O . GLY A 1 91 ? 17.047 14.524 8.710 1.00 20.51 91 GLY A O 1
ATOM 699 N N . CYS A 1 92 ? 18.532 14.746 10.378 1.00 19.73 92 CYS A N 1
ATOM 700 C CA . CYS A 1 92 ? 19.128 13.436 10.107 1.00 18.32 92 CYS A CA 1
ATOM 701 C C . CYS A 1 92 ? 18.171 12.279 10.447 1.00 18.45 92 CYS A C 1
ATOM 702 O O . CYS A 1 92 ? 18.415 11.135 10.052 1.00 19.59 92 CYS A O 1
ATOM 705 N N . GLN A 1 93 ? 17.066 12.594 11.138 1.00 19.48 93 GLN A N 1
ATOM 706 C CA . GLN A 1 93 ? 16.078 11.601 11.520 1.00 18.62 93 GLN A CA 1
ATOM 707 C C . GLN A 1 93 ? 14.920 11.506 10.551 1.00 19.15 93 GLN A C 1
ATOM 708 O O . GLN A 1 93 ? 14.077 10.621 10.686 1.00 20.59 93 GLN A O 1
ATOM 714 N N . ILE A 1 94 ? 14.871 12.456 9.623 1.00 18.67 94 ILE A N 1
ATOM 715 C CA . ILE A 1 94 ? 13.732 12.573 8.709 1.00 20.09 94 ILE A CA 1
ATOM 716 C C . ILE A 1 94 ? 14.107 12.085 7.316 1.00 20.12 94 ILE A C 1
ATOM 717 O O . ILE A 1 94 ? 15.019 12.615 6.678 1.00 20.87 94 ILE A O 1
ATOM 722 N N . CYS A 1 95 ? 13.405 11.043 6.867 1.00 20.11 95 CYS A N 1
ATOM 723 C CA A CYS A 1 95 ? 13.671 10.486 5.547 0.60 19.34 95 CYS A CA 1
ATOM 724 C CA B CYS A 1 95 ? 13.608 10.379 5.569 0.40 19.84 95 CYS A CA 1
ATOM 725 C C . CYS A 1 95 ? 12.627 10.917 4.525 1.00 19.42 95 CYS A C 1
ATOM 726 O O . CYS A 1 95 ? 11.424 11.062 4.819 1.00 21.66 95 CYS A O 1
ATOM 731 N N . LEU A 1 96 ? 13.103 11.154 3.311 1.00 18.65 96 LEU A N 1
ATOM 732 C CA . LEU A 1 96 ? 12.261 11.743 2.274 1.00 19.17 96 LEU A CA 1
ATOM 733 C C . LEU A 1 96 ? 11.173 10.786 1.801 1.00 19.03 96 LEU A C 1
ATOM 734 O O . LEU A 1 96 ? 11.408 9.604 1.590 1.00 20.10 96 LEU A O 1
ATOM 739 N N . THR A 1 97 ? 9.985 11.358 1.619 1.00 19.28 97 THR A N 1
ATOM 740 C CA . THR A 1 97 ? 8.855 10.700 0.977 1.00 18.44 97 THR A CA 1
ATOM 741 C C . THR A 1 97 ? 8.350 11.590 -0.140 1.00 18.34 97 THR A C 1
ATOM 742 O O . THR A 1 97 ? 8.711 12.759 -0.241 1.00 18.49 97 THR A O 1
ATOM 746 N N . LYS A 1 98 ? 7.499 11.019 -0.989 1.00 17.03 98 LYS A N 1
ATOM 747 C CA . LYS A 1 98 ? 6.946 11.801 -2.100 1.00 17.57 98 LYS A CA 1
ATOM 748 C C . LYS A 1 98 ? 6.100 12.990 -1.644 1.00 17.71 98 LYS A C 1
ATOM 749 O O . LYS A 1 98 ? 5.910 13.945 -2.408 1.00 18.39 98 LYS A O 1
ATOM 755 N N . ALA A 1 99 ? 5.614 12.964 -0.396 1.00 19.26 99 ALA A N 1
ATOM 756 C CA . ALA A 1 99 ? 4.847 14.085 0.155 1.00 24.13 99 ALA A CA 1
ATOM 757 C C . ALA A 1 99 ? 5.679 15.361 0.258 1.00 18.69 99 ALA A C 1
ATOM 758 O O . ALA A 1 99 ? 5.150 16.477 0.283 1.00 19.16 99 ALA A O 1
ATOM 760 N N . MET A 1 100 ? 6.995 15.179 0.285 1.00 18.61 100 MET A N 1
ATOM 761 C CA . MET A 1 100 ? 7.956 16.249 0.527 1.00 18.19 100 MET A CA 1
ATOM 762 C C . MET A 1 100 ? 8.466 16.906 -0.753 1.00 19.32 100 MET A C 1
ATOM 763 O O . MET A 1 100 ? 9.263 17.831 -0.701 1.00 20.08 100 MET A O 1
ATOM 768 N N . ASP A 1 101 ? 8.009 16.454 -1.916 1.00 18.44 101 ASP A N 1
ATOM 769 C CA . ASP A 1 101 ? 8.431 17.077 -3.177 1.00 19.61 101 ASP A CA 1
ATOM 770 C C . ASP A 1 101 ? 8.049 18.550 -3.175 1.00 19.59 101 ASP A C 1
ATOM 771 O O . ASP A 1 101 ? 6.896 18.919 -2.924 1.00 19.62 101 ASP A O 1
ATOM 776 N N . ASN A 1 102 ? 9.061 19.382 -3.424 1.00 18.29 102 ASN A N 1
ATOM 777 C CA . ASN A 1 102 ? 8.926 20.829 -3.500 1.00 18.32 102 ASN A CA 1
ATOM 778 C C . ASN A 1 102 ? 8.736 21.481 -2.139 1.00 18.60 102 ASN A C 1
ATOM 779 O O . ASN A 1 102 ? 8.384 22.671 -2.084 1.00 20.45 102 ASN A O 1
ATOM 784 N N . MET A 1 103 ? 8.996 20.748 -1.058 1.00 18.45 103 MET A N 1
ATOM 785 C CA . MET A 1 103 ? 8.889 21.356 0.266 1.00 17.81 103 MET A CA 1
ATOM 786 C C . MET A 1 103 ? 10.035 22.303 0.521 1.00 19.97 103 MET A C 1
ATOM 787 O O . MET A 1 103 ? 11.067 22.221 -0.134 1.00 18.94 103 MET A O 1
ATOM 792 N N . THR A 1 104 ? 9.833 23.201 1.479 1.00 19.18 104 THR A N 1
ATOM 793 C CA . THR A 1 104 ? 10.867 24.099 1.969 1.00 19.61 104 THR A CA 1
ATOM 794 C C . THR A 1 104 ? 11.123 23.817 3.441 1.00 18.00 104 THR A C 1
ATOM 795 O O . THR A 1 104 ? 10.178 23.766 4.265 1.00 19.70 104 THR A O 1
ATOM 799 N N . VAL A 1 105 ? 12.401 23.652 3.768 1.00 18.71 105 VAL A N 1
ATOM 800 C CA . VAL A 1 105 ? 12.870 23.532 5.151 1.00 20.21 105 VAL A CA 1
ATOM 801 C C . VAL A 1 105 ? 13.832 24.671 5.416 1.00 20.06 105 VAL A C 1
ATOM 802 O O . VAL A 1 105 ? 14.437 25.199 4.490 1.00 20.94 105 VAL A O 1
ATOM 806 N N . ARG A 1 106 ? 13.943 25.091 6.673 1.00 19.47 106 ARG A N 1
ATOM 807 C CA . ARG A 1 106 ? 14.735 26.261 7.014 1.00 19.38 106 ARG A CA 1
ATOM 808 C C . ARG A 1 106 ? 15.710 25.954 8.147 1.00 19.41 106 ARG A C 1
ATOM 809 O O . ARG A 1 106 ? 15.370 25.273 9.129 1.00 20.00 106 ARG A O 1
ATOM 817 N N . VAL A 1 107 ? 16.915 26.489 7.990 1.00 18.92 107 VAL A N 1
ATOM 818 C CA . VAL A 1 107 ? 17.986 26.361 8.962 1.00 18.23 107 VAL A CA 1
ATOM 819 C C . VAL A 1 107 ? 18.018 27.641 9.813 1.00 18.17 107 VAL A C 1
ATOM 820 O O . VAL A 1 107 ? 18.314 28.716 9.282 1.00 19.34 107 VAL A O 1
ATOM 824 N N . PRO A 1 108 ? 17.747 27.565 11.132 1.00 20.09 108 PRO A N 1
ATOM 825 C CA . PRO A 1 108 ? 17.810 28.756 11.993 1.00 20.67 108 PRO A CA 1
ATOM 826 C C . PRO A 1 108 ? 19.214 29.158 12.407 1.00 22.50 108 PRO A C 1
ATOM 827 O O . PRO A 1 108 ? 20.136 28.340 12.268 1.00 22.73 108 PRO A O 1
ATOM 832 N N . ASP B 1 5 ? 54.582 26.103 30.595 0.010 24.12 5 ASP B N 1
ATOM 833 C CA . ASP B 1 5 ? 54.490 26.580 29.179 1.00 24.11 5 ASP B CA 1
ATOM 834 C C . ASP B 1 5 ? 53.789 25.550 28.280 1.00 23.56 5 ASP B C 1
ATOM 835 O O . ASP B 1 5 ? 52.667 25.788 27.821 1.00 23.51 5 ASP B O 1
ATOM 840 N N . LYS B 1 6 ? 54.443 24.413 28.038 1.00 22.05 6 LYS B N 1
ATOM 841 C CA . LYS B 1 6 ? 53.870 23.338 27.211 1.00 24.01 6 LYS B CA 1
ATOM 842 C C . LYS B 1 6 ? 53.660 22.098 28.068 1.00 23.94 6 LYS B C 1
ATOM 843 O O . LYS B 1 6 ? 54.601 21.585 28.672 1.00 24.49 6 LYS B O 1
ATOM 849 N N . ILE B 1 7 ? 52.426 21.607 28.125 1.00 21.43 7 ILE B N 1
ATOM 850 C CA . ILE B 1 7 ? 52.120 20.498 29.016 1.00 23.28 7 ILE B CA 1
ATOM 851 C C . ILE B 1 7 ? 51.655 19.258 28.283 1.00 22.56 7 ILE B C 1
ATOM 852 O O . ILE B 1 7 ? 51.045 19.334 27.222 1.00 25.83 7 ILE B O 1
ATOM 857 N N . THR B 1 8 ? 51.960 18.113 28.884 1.00 22.04 8 THR B N 1
ATOM 858 C CA . THR B 1 8 ? 51.703 16.820 28.288 1.00 21.60 8 THR B CA 1
ATOM 859 C C . THR B 1 8 ? 50.318 16.337 28.697 1.00 21.08 8 THR B C 1
ATOM 860 O O . THR B 1 8 ? 49.932 16.460 29.860 1.00 22.96 8 THR B O 1
ATOM 864 N N . VAL B 1 9 ? 49.578 15.793 27.739 1.00 21.77 9 VAL B N 1
ATOM 865 C CA . VAL B 1 9 ? 48.270 15.206 28.027 1.00 19.70 9 VAL B CA 1
ATOM 866 C C . VAL B 1 9 ? 48.186 13.844 27.356 1.00 21.42 9 VAL B C 1
ATOM 867 O O . VAL B 1 9 ? 48.568 13.689 26.189 1.00 21.39 9 VAL B O 1
ATOM 871 N N . HIS B 1 10 ? 47.704 12.860 28.116 1.00 19.09 10 HIS B N 1
ATOM 872 C CA . HIS B 1 10 ? 47.507 11.509 27.618 1.00 19.19 10 HIS B CA 1
ATOM 873 C C . HIS B 1 10 ? 46.034 11.341 27.372 1.00 19.52 10 HIS B C 1
ATOM 874 O O . HIS B 1 10 ? 45.232 11.553 28.276 1.00 20.83 10 HIS B O 1
ATOM 881 N N . PHE B 1 11 ? 45.680 11.005 26.136 1.00 17.82 11 PHE B N 1
ATOM 882 C CA . PHE B 1 11 ? 44.302 10.703 25.785 1.00 20.01 11 PHE B CA 1
ATOM 883 C C . PHE B 1 11 ? 44.178 9.204 25.593 1.00 19.92 11 PHE B C 1
ATOM 884 O O . PHE B 1 11 ? 44.862 8.632 24.744 1.00 21.13 11 PHE B O 1
ATOM 892 N N . ILE B 1 12 ? 43.278 8.581 26.351 1.00 19.33 12 ILE B N 1
ATOM 893 C CA . ILE B 1 12 ? 42.886 7.201 26.104 1.00 20.19 12 ILE B CA 1
ATOM 894 C C . ILE B 1 12 ? 41.728 7.264 25.112 1.00 18.68 12 ILE B C 1
ATOM 895 O O . ILE B 1 12 ? 40.628 7.730 25.424 1.00 19.14 12 ILE B O 1
ATOM 900 N N . ASN B 1 13 ? 41.988 6.784 23.907 1.00 19.54 13 ASN B N 1
ATOM 901 C CA . ASN B 1 13 ? 41.035 6.808 22.827 1.00 19.31 13 ASN B CA 1
ATOM 902 C C . ASN B 1 13 ? 39.984 5.712 23.039 1.00 20.45 13 ASN B C 1
ATOM 903 O O . ASN B 1 13 ? 40.160 4.816 23.873 1.00 18.05 13 ASN B O 1
ATOM 908 N N . ARG B 1 14 ? 38.899 5.788 22.281 1.00 17.82 14 ARG B N 1
ATOM 909 C CA . ARG B 1 14 ? 37.793 4.823 22.358 1.00 18.17 14 ARG B CA 1
ATOM 910 C C . ARG B 1 14 ? 38.230 3.400 22.019 1.00 18.47 14 ARG B C 1
ATOM 911 O O . ARG B 1 14 ? 37.536 2.445 22.357 1.00 18.27 14 ARG B O 1
ATOM 919 N N . ASP B 1 15 ? 39.338 3.269 21.299 1.00 16.19 15 ASP B N 1
ATOM 920 C CA . ASP B 1 15 ? 39.918 1.979 20.931 1.00 16.24 15 ASP B CA 1
ATOM 921 C C . ASP B 1 15 ? 40.909 1.473 22.000 1.00 16.56 15 ASP B C 1
ATOM 922 O O . ASP B 1 15 ? 41.587 0.475 21.794 1.00 15.10 15 ASP B O 1
ATOM 927 N N . GLY B 1 16 ? 40.977 2.165 23.134 1.00 16.87 16 GLY B N 1
ATOM 928 C CA . GLY B 1 16 ? 41.837 1.758 24.230 1.00 18.34 16 GLY B CA 1
ATOM 929 C C . GLY B 1 16 ? 43.290 2.132 24.104 1.00 17.26 16 GLY B C 1
ATOM 930 O O . GLY B 1 16 ? 44.080 1.797 24.990 1.00 18.54 16 GLY B O 1
ATOM 931 N N . GLU B 1 17 ? 43.669 2.827 23.028 1.00 18.20 17 GLU B N 1
ATOM 932 C CA . GLU B 1 17 ? 45.058 3.207 22.820 1.00 18.02 17 GLU B CA 1
ATOM 933 C C . GLU B 1 17 ? 45.322 4.563 23.470 1.00 18.59 17 GLU B C 1
ATOM 934 O O . GLU B 1 17 ? 44.472 5.462 23.422 1.00 20.73 17 GLU B O 1
ATOM 940 N N . THR B 1 18 ? 46.503 4.710 24.070 1.00 18.34 18 THR B N 1
ATOM 941 C CA . THR B 1 18 ? 46.906 5.971 24.672 1.00 17.90 18 THR B CA 1
ATOM 942 C C . THR B 1 18 ? 47.656 6.820 23.654 1.00 18.75 18 THR B C 1
ATOM 943 O O . THR B 1 18 ? 48.663 6.383 23.095 1.00 19.55 18 THR B O 1
ATOM 947 N N . LEU B 1 19 ? 47.126 8.019 23.397 1.00 17.71 19 LEU B N 1
ATOM 948 C CA . LEU B 1 19 ? 47.739 9.007 22.501 1.00 17.43 19 LEU B CA 1
ATOM 949 C C . LEU B 1 19 ? 48.308 10.105 23.379 1.00 18.76 19 LEU B C 1
ATOM 950 O O . LEU B 1 19 ? 47.565 10.789 24.076 1.00 21.42 19 LEU B O 1
ATOM 955 N N . THR B 1 20 ? 49.618 10.280 23.333 1.00 19.41 20 THR B N 1
ATOM 956 C CA . THR B 1 20 ? 50.291 11.282 24.146 1.00 19.21 20 THR B CA 1
ATOM 957 C C . THR B 1 20 ? 50.729 12.441 23.272 1.00 20.05 20 THR B C 1
ATOM 958 O O . THR B 1 20 ? 51.385 12.243 22.245 1.00 21.21 20 THR B O 1
ATOM 962 N N . THR B 1 21 ? 50.394 13.653 23.697 1.00 19.01 21 THR B N 1
ATOM 963 C CA . THR B 1 21 ? 50.744 14.844 22.948 1.00 20.96 21 THR B CA 1
ATOM 964 C C . THR B 1 21 ? 50.980 15.996 23.912 1.00 21.39 21 THR B C 1
ATOM 965 O O . THR B 1 21 ? 50.913 15.823 25.130 1.00 21.15 21 THR B O 1
ATOM 969 N N . LYS B 1 22 ? 51.276 17.164 23.360 1.00 21.73 22 LYS B N 1
ATOM 970 C CA . LYS B 1 22 ? 51.543 18.344 24.167 1.00 22.07 22 LYS B CA 1
ATOM 971 C C . LYS B 1 22 ? 50.662 19.498 23.723 1.00 22.69 22 LYS B C 1
ATOM 972 O O . LYS B 1 22 ? 50.371 19.652 22.534 1.00 25.18 22 LYS B O 1
ATOM 978 N N . GLY B 1 23 ? 50.226 20.297 24.689 1.00 20.64 23 GLY B N 1
ATOM 979 C CA . GLY B 1 23 ? 49.464 21.510 24.418 1.00 21.40 23 GLY B CA 1
ATOM 980 C C . GLY B 1 23 ? 50.024 22.680 25.190 1.00 21.04 23 GLY B C 1
ATOM 981 O O . GLY B 1 23 ? 50.886 22.504 26.057 1.00 23.37 23 GLY B O 1
ATOM 982 N N . LYS B 1 24 ? 49.556 23.879 24.860 1.00 21.07 24 LYS B N 1
ATOM 983 C CA . LYS B 1 24 ? 49.962 25.086 25.562 1.00 20.09 24 LYS B CA 1
ATOM 984 C C . LYS B 1 24 ? 48.876 25.498 26.543 1.00 20.07 24 LYS B C 1
ATOM 985 O O . LYS B 1 24 ? 47.692 25.298 26.292 1.00 19.49 24 LYS B O 1
ATOM 991 N N . ILE B 1 25 ? 49.307 26.049 27.675 1.00 20.15 25 ILE B N 1
ATOM 992 C CA . ILE B 1 25 ? 48.409 26.595 28.679 1.00 20.02 25 ILE B CA 1
ATOM 993 C C . ILE B 1 25 ? 47.438 27.533 28.001 1.00 18.02 25 ILE B C 1
ATOM 994 O O . ILE B 1 25 ? 47.841 28.363 27.198 1.00 18.88 25 ILE B O 1
ATOM 999 N N . GLY B 1 26 ? 46.157 27.400 28.320 1.00 15.99 26 GLY B N 1
ATOM 1000 C CA . GLY B 1 26 ? 45.119 28.225 27.716 1.00 17.48 26 GLY B CA 1
ATOM 1001 C C . GLY B 1 26 ? 44.431 27.613 26.501 1.00 18.47 26 GLY B C 1
ATOM 1002 O O . GLY B 1 26 ? 43.354 28.067 26.116 1.00 22.46 26 GLY B O 1
ATOM 1003 N N . ASP B 1 27 ? 45.041 26.605 25.878 1.00 17.38 27 ASP B N 1
ATOM 1004 C CA . ASP B 1 27 ? 44.370 25.874 24.790 1.00 19.12 27 ASP B CA 1
ATOM 1005 C C . ASP B 1 27 ? 43.233 25.036 25.367 1.00 17.87 27 ASP B C 1
ATOM 1006 O O . ASP B 1 27 ? 43.344 24.506 26.476 1.00 19.17 27 ASP B O 1
ATOM 1011 N N . SER B 1 28 ? 42.150 24.889 24.615 1.00 17.17 28 SER B N 1
ATOM 1012 C CA . SER B 1 28 ? 41.091 23.966 25.035 1.00 15.93 28 SER B CA 1
ATOM 1013 C C . SER B 1 28 ? 41.540 22.559 24.693 1.00 17.72 28 SER B C 1
ATOM 1014 O O . SER B 1 28 ? 42.408 22.372 23.839 1.00 18.07 28 SER B O 1
ATOM 1017 N N . LEU B 1 29 ? 40.951 21.562 25.351 1.00 18.08 29 LEU B N 1
ATOM 1018 C CA . LEU B 1 29 ? 41.298 20.179 25.046 1.00 18.11 29 LEU B CA 1
ATOM 1019 C C . LEU B 1 29 ? 40.913 19.818 23.614 1.00 17.03 29 LEU B C 1
ATOM 1020 O O . LEU B 1 29 ? 41.565 18.977 22.981 1.00 20.27 29 LEU B O 1
ATOM 1025 N N .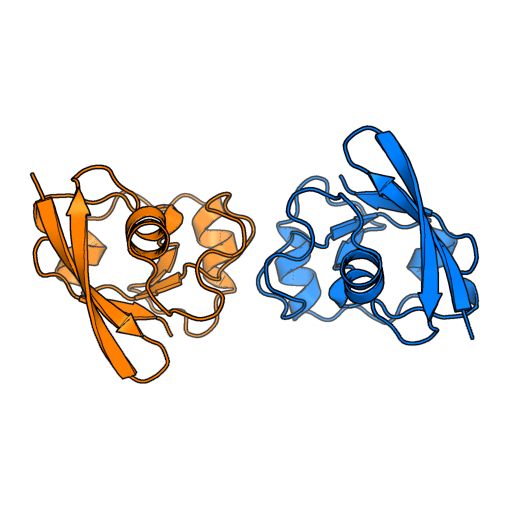 LEU B 1 30 ? 39.888 20.470 23.079 1.00 17.98 30 LEU B N 1
ATOM 1026 C CA . LEU B 1 30 ? 39.568 20.305 21.659 1.00 17.55 30 LEU B CA 1
ATOM 1027 C C . LEU B 1 30 ? 40.726 20.788 20.787 1.00 17.30 30 LEU B C 1
ATOM 1028 O O . LEU B 1 30 ? 41.129 20.098 19.846 1.00 19.62 30 LEU B O 1
ATOM 1033 N N . ASP B 1 31 ? 41.254 21.977 21.092 1.00 17.87 31 ASP B N 1
ATOM 1034 C CA . ASP B 1 31 ? 42.391 22.514 20.345 1.00 19.28 31 ASP B CA 1
ATOM 1035 C C . ASP B 1 31 ? 43.562 21.523 20.333 1.00 17.18 31 ASP B C 1
ATOM 1036 O O . ASP B 1 31 ? 44.206 21.330 19.292 1.00 18.31 31 ASP B O 1
ATOM 1041 N N . VAL B 1 32 ? 43.821 20.900 21.477 1.00 17.81 32 VAL B N 1
ATOM 1042 C CA . VAL B 1 32 ? 44.900 19.913 21.586 1.00 17.69 32 VAL B CA 1
ATOM 1043 C C . VAL B 1 32 ? 44.682 18.752 20.619 1.00 17.94 32 VAL B C 1
ATOM 1044 O O . VAL B 1 32 ? 45.600 18.343 19.899 1.00 18.39 32 VAL B O 1
ATOM 1048 N N . VAL B 1 33 ? 43.457 18.233 20.591 1.00 17.61 33 VAL B N 1
ATOM 1049 C CA . VAL B 1 33 ? 43.124 17.118 19.715 1.00 17.69 33 VAL B CA 1
ATOM 1050 C C . VAL B 1 33 ? 43.264 17.503 18.250 1.00 18.50 33 VAL B C 1
ATOM 1051 O O . VAL B 1 33 ? 43.903 16.799 17.469 1.00 19.14 33 VAL B O 1
ATOM 1055 N N . VAL B 1 34 ? 42.665 18.636 17.899 1.00 16.71 34 VAL B N 1
ATOM 1056 C CA . VAL B 1 34 ? 42.623 19.125 16.535 1.00 20.08 34 VAL B CA 1
ATOM 1057 C C . VAL B 1 34 ? 44.006 19.500 16.033 1.00 18.49 34 VAL B C 1
ATOM 1058 O O . VAL B 1 34 ? 44.444 19.033 14.979 1.00 20.46 34 VAL B O 1
ATOM 1062 N N . GLN B 1 35 ? 44.683 20.355 16.785 1.00 19.76 35 GLN B N 1
ATOM 1063 C CA . GLN B 1 35 ? 45.988 20.862 16.369 1.00 20.92 35 GLN B CA 1
ATOM 1064 C C . GLN B 1 35 ? 47.069 19.780 16.241 1.00 19.55 35 GLN B C 1
ATOM 1065 O O . GLN B 1 35 ? 47.985 19.921 15.433 1.00 20.74 35 GLN B O 1
ATOM 1071 N N . ASN B 1 36 ? 46.940 18.699 17.006 1.00 18.28 36 ASN B N 1
ATOM 1072 C CA . ASN B 1 36 ? 47.865 17.563 16.923 1.00 18.98 36 ASN B CA 1
ATOM 1073 C C . ASN B 1 36 ? 47.372 16.388 16.071 1.00 18.48 36 ASN B C 1
ATOM 1074 O O . ASN B 1 36 ? 47.977 15.310 16.085 1.00 17.34 36 ASN B O 1
ATOM 1079 N N . ASN B 1 37 ? 46.279 16.592 15.334 1.00 17.30 37 ASN B N 1
ATOM 1080 C CA . ASN B 1 37 ? 45.759 15.571 14.427 1.00 18.08 37 ASN B CA 1
ATOM 1081 C C . ASN B 1 37 ? 45.610 14.208 15.094 1.00 15.51 37 ASN B C 1
ATOM 1082 O O . ASN B 1 37 ? 46.003 13.193 14.532 1.00 18.42 37 ASN B O 1
ATOM 1087 N N . LEU B 1 38 ? 45.057 14.186 16.295 1.00 14.77 38 LEU B N 1
ATOM 1088 C CA . LEU B 1 38 ? 44.885 12.916 16.995 1.00 16.21 38 LEU B CA 1
ATOM 1089 C C . LEU B 1 38 ? 43.734 12.160 16.358 1.00 15.77 38 LEU B C 1
ATOM 1090 O O . LEU B 1 38 ? 42.704 12.746 16.031 1.00 20.06 38 LEU B O 1
ATOM 1095 N N . ASP B 1 39 ? 43.902 10.855 16.194 1.00 18.72 39 ASP B N 1
ATOM 1096 C CA . ASP B 1 39 ? 42.901 10.058 15.505 1.00 20.87 39 ASP B CA 1
ATOM 1097 C C . ASP B 1 39 ? 41.817 9.613 16.494 1.00 19.41 39 ASP B C 1
ATOM 1098 O O . ASP B 1 39 ? 41.771 8.445 16.889 1.00 20.66 39 ASP B O 1
ATOM 1103 N N . ILE B 1 40 ? 40.972 10.563 16.895 1.00 16.11 40 ILE B N 1
ATOM 1104 C CA . ILE B 1 40 ? 39.828 10.289 17.757 1.00 14.54 40 ILE B CA 1
ATOM 1105 C C . ILE B 1 40 ? 38.557 10.495 16.934 1.00 15.94 40 ILE B C 1
ATOM 1106 O O . ILE B 1 40 ? 38.102 11.622 16.734 1.00 17.57 40 ILE B O 1
ATOM 1111 N N . ASP B 1 41 ? 37.975 9.393 16.478 1.00 17.42 41 ASP B N 1
ATOM 1112 C CA . ASP B 1 41 ? 36.850 9.416 15.536 1.00 20.71 41 ASP B CA 1
ATOM 1113 C C . ASP B 1 41 ? 35.693 10.270 16.044 1.00 21.72 41 ASP B C 1
ATOM 1114 O O . ASP B 1 41 ? 35.160 10.028 17.121 1.00 24.11 41 ASP B O 1
ATOM 1119 N N . GLY B 1 42 ? 35.322 11.294 15.275 1.00 19.94 42 GLY B N 1
ATOM 1120 C CA . GLY B 1 42 ? 34.136 12.079 15.571 1.00 21.53 42 GLY B CA 1
ATOM 1121 C C . GLY B 1 42 ? 34.271 13.077 16.692 1.00 21.55 42 GLY B C 1
ATOM 1122 O O . GLY B 1 42 ? 33.304 13.754 17.036 1.00 22.85 42 GLY B O 1
ATOM 1123 N N . PHE B 1 43 ? 35.464 13.194 17.275 1.00 20.81 43 PHE B N 1
ATOM 1124 C CA . PHE B 1 43 ? 35.653 14.092 18.413 1.00 20.22 43 PHE B CA 1
ATOM 1125 C C . PHE B 1 43 ? 35.533 15.547 17.994 1.00 21.44 43 PHE B C 1
ATOM 1126 O O . PHE B 1 43 ? 36.148 15.966 17.023 1.00 23.91 43 PHE B O 1
ATOM 1134 N N . GLY B 1 44 ? 34.757 16.322 18.744 1.00 22.32 44 GLY B N 1
ATOM 1135 C CA . GLY B 1 44 ? 34.706 17.763 18.544 1.00 22.40 44 GLY B CA 1
ATOM 1136 C C . GLY B 1 44 ? 33.954 18.204 17.302 1.00 21.54 44 GLY B C 1
ATOM 1137 O O . GLY B 1 44 ? 34.306 19.195 16.664 1.00 22.71 44 GLY B O 1
ATOM 1138 N N . ALA B 1 45 ? 32.892 17.467 16.989 1.00 20.85 45 ALA B N 1
ATOM 1139 C CA . ALA B 1 45 ? 32.082 17.663 15.785 1.00 22.08 45 ALA B CA 1
ATOM 1140 C C . ALA B 1 45 ? 31.650 19.115 15.526 1.00 19.81 45 ALA B C 1
ATOM 1141 O O . ALA B 1 45 ? 31.773 19.605 14.410 1.00 21.91 45 ALA B O 1
ATOM 1143 N N . CYS B 1 46 ? 31.112 19.784 16.550 1.00 18.38 46 CYS B N 1
ATOM 1144 C CA . CYS B 1 46 ? 30.560 21.119 16.337 1.00 17.27 46 CYS B CA 1
ATOM 1145 C C . CYS B 1 46 ? 31.606 22.221 16.460 1.00 18.61 46 CYS B C 1
ATOM 1146 O O . CYS B 1 46 ? 31.277 23.396 16.351 1.00 19.16 46 CYS B O 1
ATOM 1149 N N . GLU B 1 47 ? 32.865 21.833 16.679 1.00 19.57 47 GLU B N 1
ATOM 1150 C CA . GLU B 1 47 ? 33.983 22.777 16.684 1.00 21.68 47 GLU B CA 1
ATOM 1151 C C . GLU B 1 47 ? 33.897 23.747 17.860 1.00 20.60 47 GLU B C 1
ATOM 1152 O O . GLU B 1 47 ? 34.259 24.917 17.751 1.00 20.69 47 GLU B O 1
ATOM 1158 N N . GLY B 1 48 ? 33.449 23.217 19.002 1.00 19.34 48 GLY B N 1
ATOM 1159 C CA . GLY B 1 48 ? 33.536 23.936 20.257 1.00 21.83 48 GLY B CA 1
ATOM 1160 C C . GLY B 1 48 ? 32.413 24.896 20.580 1.00 21.17 48 GLY B C 1
ATOM 1161 O O . GLY B 1 48 ? 32.598 25.812 21.367 1.00 21.96 48 GLY B O 1
ATOM 1162 N N . THR B 1 49 ? 31.242 24.685 19.992 1.00 23.56 49 THR B N 1
ATOM 1163 C CA . THR B 1 49 ? 30.154 25.662 20.087 1.00 22.36 49 THR B CA 1
ATOM 1164 C C . THR B 1 49 ? 28.996 25.206 20.973 1.00 21.33 49 THR B C 1
ATOM 1165 O O . THR B 1 49 ? 27.938 25.830 20.976 1.00 21.78 49 THR B O 1
ATOM 1169 N N . LEU B 1 50 ? 29.219 24.157 21.766 1.00 20.86 50 LEU B N 1
ATOM 1170 C CA . LEU B 1 50 ? 28.213 23.643 22.702 1.00 21.89 50 LEU B CA 1
ATOM 1171 C C . LEU B 1 50 ? 26.950 23.181 21.998 1.00 22.55 50 LEU B C 1
ATOM 1172 O O . LEU B 1 50 ? 25.834 23.322 22.513 1.00 24.01 50 LEU B O 1
ATOM 1177 N N . ALA B 1 51 ? 27.121 22.604 20.812 1.00 19.26 51 ALA B N 1
ATOM 1178 C CA . ALA B 1 51 ? 25.983 22.081 20.064 1.00 19.61 51 ALA B CA 1
ATOM 1179 C C . ALA B 1 51 ? 26.083 20.586 19.827 1.00 18.16 51 ALA B C 1
ATOM 1180 O O . ALA B 1 51 ? 25.320 20.023 19.056 1.00 18.24 51 ALA B O 1
ATOM 1182 N N . CYS B 1 52 ? 26.985 19.937 20.553 1.00 19.18 52 CYS B N 1
ATOM 1183 C CA . CYS B 1 52 ? 27.149 18.490 20.455 1.00 18.48 52 CYS B CA 1
ATOM 1184 C C . CYS B 1 52 ? 27.682 17.944 21.769 1.00 19.37 52 CYS B C 1
ATOM 1185 O O . CYS B 1 52 ? 28.003 18.700 22.671 1.00 20.90 52 CYS B O 1
ATOM 1188 N N . SER B 1 53 ? 27.777 16.632 21.870 1.00 18.99 53 SER B N 1
ATOM 1189 C CA . SER B 1 53 ? 28.350 15.992 23.054 1.00 20.07 53 SER B CA 1
ATOM 1190 C C . SER B 1 53 ? 29.600 15.169 22.692 1.00 20.67 53 SER B C 1
ATOM 1191 O O . SER B 1 53 ? 30.044 14.307 23.487 1.00 22.47 53 SER B O 1
ATOM 1194 N N . THR B 1 54 ? 30.174 15.404 21.515 1.00 20.35 54 THR B N 1
ATOM 1195 C CA . THR B 1 54 ? 31.189 14.509 20.966 1.00 21.54 54 THR B CA 1
ATOM 1196 C C . THR B 1 54 ? 32.598 14.788 21.484 1.00 21.44 54 THR B C 1
ATOM 1197 O O . THR B 1 54 ? 33.484 13.979 21.262 1.00 21.46 54 THR B O 1
ATOM 1201 N N . CYS B 1 55 ? 32.785 15.929 22.145 1.00 20.61 55 CYS B N 1
ATOM 1202 C CA . CYS B 1 55 ? 34.053 16.255 22.789 1.00 20.00 55 CYS B CA 1
ATOM 1203 C C . CYS B 1 55 ? 34.095 15.804 24.246 1.00 19.17 55 CYS B C 1
ATOM 1204 O O . CYS B 1 55 ? 35.024 16.135 24.984 1.00 18.33 55 CYS B O 1
ATOM 1207 N N . HIS B 1 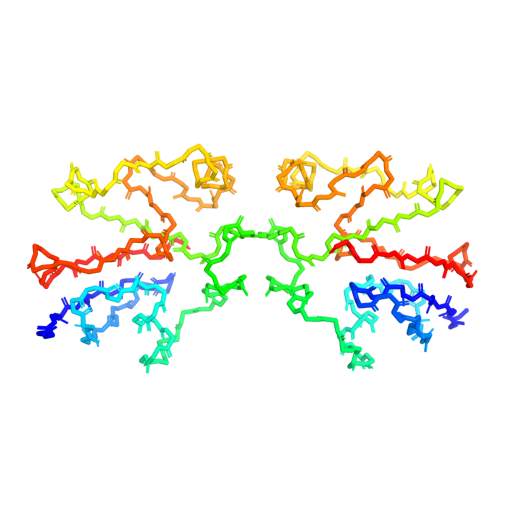56 ? 33.097 15.027 24.668 1.00 18.73 56 HIS B N 1
ATOM 1208 C CA . HIS B 1 56 ? 33.032 14.453 26.007 1.00 18.59 56 HIS B CA 1
ATOM 1209 C C . HIS B 1 56 ? 34.340 13.740 26.386 1.00 17.41 56 HIS B C 1
ATOM 1210 O O . HIS B 1 56 ? 34.826 12.890 25.645 1.00 18.35 56 HIS B O 1
ATOM 1217 N N . LEU B 1 57 ? 34.907 14.135 27.529 1.00 18.28 57 LEU B N 1
ATOM 1218 C CA . LEU B 1 57 ? 36.073 13.480 28.122 1.00 16.71 57 LEU B CA 1
ATOM 1219 C C . LEU B 1 57 ? 35.802 13.133 29.578 1.00 17.97 57 LEU B C 1
ATOM 1220 O O . LEU B 1 57 ? 35.100 13.852 30.270 1.00 18.71 57 LEU B O 1
ATOM 1225 N N . ILE B 1 58 ? 36.406 12.040 30.031 1.00 19.59 58 ILE B N 1
ATOM 1226 C CA . ILE B 1 58 ? 36.301 11.557 31.400 1.00 18.49 58 ILE B CA 1
ATOM 1227 C C . ILE B 1 58 ? 37.652 11.872 32.053 1.00 18.32 58 ILE B C 1
ATOM 1228 O O . ILE B 1 58 ? 38.712 11.515 31.532 1.00 18.44 58 ILE B O 1
ATOM 1233 N N . PHE B 1 59 ? 37.585 12.559 33.188 1.00 18.15 59 PHE B N 1
ATOM 1234 C CA . PHE B 1 59 ? 38.758 13.033 33.917 1.00 19.74 59 PHE B CA 1
ATOM 1235 C C . PHE B 1 59 ? 39.071 12.212 35.153 1.00 20.59 59 PHE B C 1
ATOM 1236 O O . PHE B 1 59 ? 38.219 11.532 35.706 1.00 19.46 59 PHE B O 1
ATOM 1244 N N . GLU B 1 60 ? 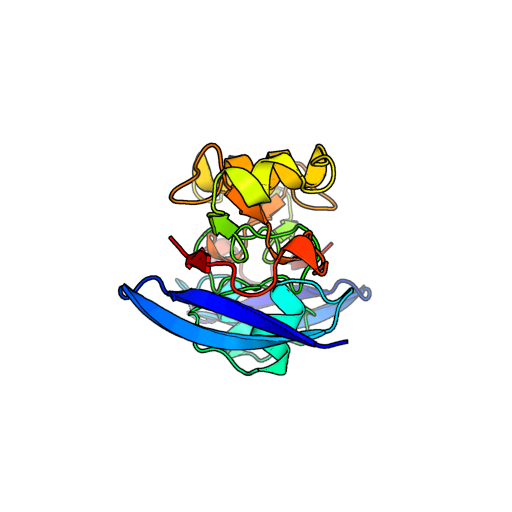40.312 12.343 35.606 1.00 20.59 60 GLU B N 1
ATOM 1245 C CA . GLU B 1 60 ? 40.721 11.832 36.905 1.00 22.02 60 GLU B CA 1
ATOM 1246 C C . GLU B 1 60 ? 40.054 12.726 37.950 1.00 19.92 60 GLU B C 1
ATOM 1247 O O . GLU B 1 60 ? 39.948 13.940 37.751 1.00 20.38 60 GLU B O 1
ATOM 1253 N N . GLN B 1 61 ? 39.623 12.144 39.066 1.00 19.96 61 GLN B N 1
ATOM 1254 C CA . GLN B 1 61 ? 38.911 12.917 40.090 1.00 20.05 61 GLN B CA 1
ATOM 1255 C C . GLN B 1 61 ? 39.663 14.161 40.567 1.00 19.23 61 GLN B C 1
ATOM 1256 O O . GLN B 1 61 ? 39.068 15.219 40.685 1.00 18.92 61 GLN B O 1
ATOM 1262 N N . HIS B 1 62 ? 40.959 14.040 40.833 1.00 17.28 62 HIS B N 1
ATOM 1263 C CA . HIS B 1 62 ? 41.735 15.167 41.368 1.00 17.42 62 HIS B CA 1
ATOM 1264 C C . HIS B 1 62 ? 41.844 16.340 40.392 1.00 17.91 62 HIS B C 1
ATOM 1265 O O . HIS B 1 62 ? 41.940 17.485 40.808 1.00 18.29 62 HIS B O 1
ATOM 1277 N N . ILE B 1 63 ? 41.825 16.045 39.096 1.00 16.82 63 ILE B N 1
ATOM 1278 C CA . ILE B 1 63 ? 41.789 17.082 38.061 1.00 17.84 63 ILE B CA 1
ATOM 1279 C C . ILE B 1 63 ? 40.376 17.658 37.940 1.00 18.06 63 ILE B C 1
ATOM 1280 O O . ILE B 1 63 ? 40.170 18.876 37.940 1.00 18.19 63 ILE B O 1
ATOM 1285 N N . PHE B 1 64 ? 39.404 16.760 37.834 1.00 18.84 64 PHE B N 1
ATOM 1286 C CA . PHE B 1 64 ? 38.007 17.132 37.664 1.00 18.23 64 PHE B CA 1
ATOM 1287 C C . PHE B 1 64 ? 37.521 18.135 38.707 1.00 18.43 64 PHE B C 1
ATOM 1288 O O . PHE B 1 64 ? 36.831 19.098 38.387 1.00 18.46 64 PHE B O 1
ATOM 1296 N N . GLU B 1 65 ? 37.870 17.894 39.963 1.00 20.01 65 GLU B N 1
ATOM 1297 C CA . GLU B 1 65 ? 37.351 18.705 41.066 1.00 20.39 65 GLU B CA 1
ATOM 1298 C C . GLU B 1 65 ? 37.900 20.134 41.079 1.00 20.56 65 GLU B C 1
ATOM 1299 O O . GLU B 1 65 ? 37.362 20.989 41.783 1.00 21.54 65 GLU B O 1
ATOM 1305 N N . LYS B 1 66 ? 38.945 20.399 40.290 1.00 19.59 66 LYS B N 1
ATOM 1306 C CA . LYS B 1 66 ? 39.531 21.737 40.183 1.00 21.52 66 LYS B CA 1
ATOM 1307 C C . LYS B 1 66 ? 39.217 22.458 38.863 1.00 19.05 66 LYS B C 1
ATOM 1308 O O . LYS B 1 66 ? 39.717 23.560 38.607 1.00 21.52 66 LYS B O 1
ATOM 1314 N N . LEU B 1 67 ? 38.368 21.862 38.037 1.00 17.76 67 LEU B N 1
ATOM 1315 C CA . LEU B 1 67 ? 37.991 22.497 36.780 1.00 19.26 67 LEU B CA 1
ATOM 1316 C C . LEU B 1 67 ? 37.057 23.669 37.049 1.00 17.00 67 LEU B C 1
ATOM 1317 O O . LEU B 1 67 ? 36.463 23.770 38.127 1.00 18.49 67 LEU B O 1
ATOM 1322 N N . GLU B 1 68 ? 36.940 24.555 36.061 1.00 19.16 68 GLU B N 1
ATOM 1323 C CA . GLU B 1 68 ? 36.051 25.718 36.148 1.00 19.49 68 GLU B CA 1
ATOM 1324 C C . GLU B 1 68 ? 34.604 25.275 36.278 1.00 16.95 68 GLU B C 1
ATOM 1325 O O . GLU B 1 68 ? 34.232 24.235 35.754 1.00 17.76 68 GLU B O 1
ATOM 1331 N N . ALA B 1 69 ? 33.791 26.060 36.973 1.00 18.71 69 ALA B N 1
ATOM 1332 C CA . ALA B 1 69 ? 32.415 25.678 37.235 1.00 20.16 69 ALA B CA 1
ATOM 1333 C C . ALA B 1 69 ? 31.665 25.423 35.931 1.00 19.79 69 ALA B C 1
ATOM 1334 O O . ALA B 1 69 ? 31.741 26.209 34.983 1.00 20.73 69 ALA B O 1
ATOM 1336 N N . ILE B 1 70 ? 30.938 24.317 35.901 1.00 20.30 70 ILE B N 1
ATOM 1337 C CA . ILE B 1 70 ? 30.178 23.930 34.718 1.00 20.05 70 ILE B CA 1
ATOM 1338 C C . ILE B 1 70 ? 28.981 24.866 34.533 1.00 20.33 70 ILE B C 1
ATOM 1339 O O . ILE B 1 70 ? 28.335 25.254 35.508 1.00 21.21 70 ILE B O 1
ATOM 1344 N N . THR B 1 71 ? 28.720 25.270 33.285 1.00 20.21 71 THR B N 1
ATOM 1345 C CA . THR B 1 71 ? 27.553 26.110 32.973 1.00 18.87 71 THR B CA 1
ATOM 1346 C C . THR B 1 71 ? 26.345 25.222 32.725 1.00 18.42 71 THR B C 1
ATOM 1347 O O . THR B 1 71 ? 26.492 24.065 32.357 1.00 19.11 71 THR B O 1
ATOM 1351 N N . ASP B 1 72 ? 25.150 25.783 32.896 1.00 20.43 72 ASP B N 1
ATOM 1352 C CA . ASP B 1 72 ? 23.914 25.038 32.620 1.00 21.72 72 ASP B CA 1
ATOM 1353 C C . ASP B 1 72 ? 23.874 24.577 31.164 1.00 20.23 72 ASP B C 1
ATOM 1354 O O . ASP B 1 72 ? 23.402 23.474 30.855 1.00 20.14 72 ASP B O 1
ATOM 1359 N N . GLU B 1 73 ? 24.384 25.413 30.265 1.00 21.12 73 GLU B N 1
ATOM 1360 C CA . GLU B 1 73 ? 24.412 25.045 28.853 1.00 21.55 73 GLU B CA 1
ATOM 1361 C C . GLU B 1 73 ? 25.277 23.797 28.579 1.00 21.79 73 GLU B C 1
ATOM 1362 O O . GLU B 1 73 ? 24.852 22.895 27.854 1.00 20.30 73 GLU B O 1
ATOM 1368 N N . GLU B 1 74 ? 26.478 23.739 29.149 1.00 20.49 74 GLU B N 1
ATOM 1369 C CA . GLU B 1 74 ? 27.313 22.550 29.018 1.00 18.81 74 GLU B CA 1
ATOM 1370 C C . GLU B 1 74 ? 26.639 21.361 29.701 1.00 17.11 74 GLU B C 1
ATOM 1371 O O . GLU B 1 74 ? 26.582 20.277 29.138 1.00 18.23 74 GLU B O 1
ATOM 1377 N N . ASN B 1 75 ? 26.119 21.580 30.905 1.00 17.69 75 ASN B N 1
ATOM 1378 C CA . ASN B 1 75 ? 25.481 20.494 31.662 1.00 18.68 75 ASN B CA 1
ATOM 1379 C C . ASN B 1 75 ? 24.284 19.862 30.929 1.00 17.86 75 ASN B C 1
ATOM 1380 O O . ASN B 1 75 ? 24.138 18.649 30.912 1.00 19.03 75 ASN B O 1
ATOM 1385 N N . ASP B 1 76 ? 23.437 20.683 30.312 1.00 17.02 76 ASP B N 1
ATOM 1386 C CA . ASP B 1 76 ? 22.263 20.136 29.629 1.00 15.82 76 ASP B CA 1
ATOM 1387 C C . ASP B 1 76 ? 22.677 19.196 28.491 1.00 17.92 76 ASP B C 1
ATOM 1388 O O . ASP B 1 76 ? 22.040 18.181 28.237 1.00 17.18 76 ASP B O 1
ATOM 1393 N N . MET B 1 77 ? 23.733 19.575 27.781 1.00 17.21 77 MET B N 1
ATOM 1394 C CA . MET B 1 77 ? 24.221 18.807 26.647 1.00 17.26 77 MET B CA 1
ATOM 1395 C C . MET B 1 77 ? 24.976 17.577 27.128 1.00 19.87 77 MET B C 1
ATOM 1396 O O . MET B 1 77 ? 24.759 16.475 26.649 1.00 21.04 77 MET B O 1
ATOM 1401 N N . LEU B 1 78 ? 25.839 17.787 28.114 1.00 21.05 78 LEU B N 1
ATOM 1402 C CA . LEU B 1 78 ? 26.604 16.704 28.715 1.00 19.91 78 LEU B CA 1
ATOM 1403 C C . LEU B 1 78 ? 25.688 15.599 29.244 1.00 19.93 78 LEU B C 1
ATOM 1404 O O . LEU B 1 78 ? 25.982 14.417 29.118 1.00 22.17 78 LEU B O 1
ATOM 1409 N N . ASP B 1 79 ? 24.556 15.988 29.823 1.00 18.08 79 ASP B N 1
ATOM 1410 C CA . ASP B 1 79 ? 23.565 15.038 30.322 1.00 17.23 79 ASP B CA 1
ATOM 1411 C C . ASP B 1 79 ? 23.126 13.993 29.303 1.00 17.84 79 ASP B C 1
ATOM 1412 O O . ASP B 1 79 ? 22.720 12.882 29.668 1.00 19.26 79 ASP B O 1
ATOM 1417 N N . LEU B 1 80 ? 23.173 14.338 28.021 1.00 16.79 80 LEU B N 1
ATOM 1418 C CA . LEU B 1 80 ? 22.764 13.423 26.977 1.00 16.98 80 LEU B CA 1
ATOM 1419 C C . LEU B 1 80 ? 23.925 12.593 26.411 1.00 19.17 80 LEU B C 1
ATOM 1420 O O . LEU B 1 80 ? 23.703 11.811 25.484 1.00 23.63 80 LEU B O 1
ATOM 1425 N N . ALA B 1 81 ? 25.135 12.764 26.937 1.00 20.34 81 ALA B N 1
ATOM 1426 C CA . ALA B 1 81 ? 26.324 12.112 26.347 1.00 20.98 81 ALA B CA 1
ATOM 1427 C C . ALA B 1 81 ? 26.337 10.623 26.650 1.00 18.42 81 ALA B C 1
ATOM 1428 O O . ALA B 1 81 ? 25.975 10.193 27.745 1.00 18.88 81 ALA B O 1
ATOM 1430 N N . TYR B 1 82 ? 26.739 9.810 25.676 1.00 21.51 82 TYR B N 1
ATOM 1431 C CA . TYR B 1 82 ? 26.954 8.389 25.916 1.00 19.90 82 TYR B CA 1
ATOM 1432 C C . TYR B 1 82 ? 28.080 8.243 26.928 1.00 16.79 82 TYR B C 1
ATOM 1433 O O . TYR B 1 82 ? 29.101 8.919 26.858 1.00 20.00 82 TYR B O 1
ATOM 1442 N N . GLY B 1 83 ? 27.898 7.321 27.878 1.00 17.85 83 GLY B N 1
ATOM 1443 C CA . GLY B 1 83 ? 28.956 7.004 28.826 1.00 17.85 83 GLY B CA 1
ATOM 1444 C C . GLY B 1 83 ? 29.225 8.111 29.827 1.00 18.48 83 GLY B C 1
ATOM 1445 O O . GLY B 1 83 ? 30.316 8.218 30.355 1.00 17.95 83 GLY B O 1
ATOM 1446 N N . LEU B 1 84 ? 28.207 8.921 30.107 1.00 16.53 84 LEU B N 1
ATOM 1447 C CA . LEU B 1 84 ? 28.319 9.982 31.098 1.00 16.84 84 LEU B CA 1
ATOM 1448 C C . LEU B 1 84 ? 28.753 9.414 32.449 1.00 16.92 84 LEU B C 1
ATOM 1449 O O . LEU B 1 84 ? 28.195 8.414 32.929 1.00 16.56 84 LEU B O 1
ATOM 1454 N N . THR B 1 85 ? 29.735 10.077 33.058 1.00 18.23 85 THR B N 1
ATOM 1455 C CA . THR B 1 85 ? 30.224 9.762 34.374 1.00 17.17 85 THR B CA 1
ATOM 1456 C C . THR B 1 85 ? 30.103 10.997 35.272 1.00 17.92 85 THR B C 1
ATOM 1457 O O . THR B 1 85 ? 29.902 12.106 34.756 1.00 18.88 85 THR B O 1
ATOM 1461 N N . ASP B 1 86 ? 30.315 10.825 36.567 1.00 19.07 86 ASP B N 1
ATOM 1462 C CA . ASP B 1 86 ? 30.392 11.977 37.462 1.00 20.42 86 ASP B CA 1
ATOM 1463 C C . ASP B 1 86 ? 31.763 12.696 37.408 1.00 20.80 86 ASP B C 1
ATOM 1464 O O . ASP B 1 86 ? 32.043 13.543 38.255 1.00 20.51 86 ASP B O 1
ATOM 1473 N N . ARG B 1 87 ? 32.616 12.313 36.457 1.00 18.55 87 ARG B N 1
ATOM 1474 C CA . ARG B 1 87 ? 33.894 12.993 36.189 1.00 20.07 87 ARG B CA 1
ATOM 1475 C C . ARG B 1 87 ? 34.005 13.444 34.730 1.00 18.26 87 ARG B C 1
ATOM 1476 O O . ARG B 1 87 ? 35.115 13.608 34.205 1.00 18.88 87 ARG B O 1
ATOM 1484 N N . SER B 1 88 ? 32.847 13.665 34.100 1.00 18.36 88 SER B N 1
ATOM 1485 C CA . SER B 1 88 ? 32.740 14.010 32.693 1.00 20.16 88 SER B CA 1
ATOM 1486 C C . SER B 1 88 ? 32.614 15.503 32.476 1.00 18.66 88 SER B C 1
ATOM 1487 O O . SER B 1 88 ? 31.944 16.198 33.234 1.00 18.55 88 SER B O 1
ATOM 1490 N N . ARG B 1 89 ? 33.262 15.984 31.425 1.00 19.79 89 ARG B N 1
ATOM 1491 C CA . ARG B 1 89 ? 33.048 17.344 30.918 1.00 18.28 89 ARG B CA 1
ATOM 1492 C C . ARG B 1 89 ? 33.089 17.342 29.406 1.00 18.59 89 ARG B C 1
ATOM 1493 O O . ARG B 1 89 ? 33.602 16.409 28.781 1.00 20.43 89 ARG B O 1
ATOM 1501 N N . LEU B 1 90 ? 32.557 18.401 28.804 1.00 18.43 90 LEU B N 1
ATOM 1502 C CA . LEU B 1 90 ? 32.739 18.626 27.381 1.00 17.74 90 LEU B CA 1
ATOM 1503 C C . LEU B 1 90 ? 34.104 19.298 27.201 1.00 16.50 90 LEU B C 1
ATOM 1504 O O . LEU B 1 90 ? 34.334 20.433 27.656 1.00 18.26 90 LEU B O 1
ATOM 1509 N N . GLY B 1 91 ? 35.021 18.576 26.556 1.00 20.54 91 GLY B N 1
ATOM 1510 C CA . GLY B 1 91 ? 36.426 18.973 26.486 1.00 18.89 91 GLY B CA 1
ATOM 1511 C C . GLY B 1 91 ? 36.693 20.308 25.816 1.00 17.93 91 GLY B C 1
ATOM 1512 O O . GLY B 1 91 ? 37.670 20.979 26.152 1.00 18.69 91 GLY B O 1
ATOM 1513 N N . CYS B 1 92 ? 35.848 20.713 24.866 1.00 18.18 92 CYS B N 1
ATOM 1514 C CA . CYS B 1 92 ? 36.010 22.026 24.220 1.00 19.44 92 CYS B CA 1
ATOM 1515 C C . CYS B 1 92 ? 35.798 23.184 25.194 1.00 19.31 92 CYS B C 1
ATOM 1516 O O . CYS B 1 92 ? 36.161 24.322 24.872 1.00 19.77 92 CYS B O 1
ATOM 1519 N N . GLN B 1 93 ? 35.228 22.902 26.378 1.00 18.60 93 GLN B N 1
ATOM 1520 C CA . GLN B 1 93 ? 34.990 23.920 27.394 1.00 18.10 93 GLN B CA 1
ATOM 1521 C C . GLN B 1 93 ? 36.126 24.008 28.431 1.00 18.22 93 GLN B C 1
ATOM 1522 O O . GLN B 1 93 ? 36.145 24.916 29.270 1.00 20.45 93 GLN B O 1
ATOM 1528 N N . ILE B 1 94 ? 37.059 23.065 28.358 1.00 18.71 94 ILE B N 1
ATOM 1529 C CA . ILE B 1 94 ? 38.111 22.943 29.356 1.00 19.83 94 ILE B CA 1
ATOM 1530 C C . ILE B 1 94 ? 39.427 23.442 28.784 1.00 19.68 94 ILE B C 1
ATOM 1531 O O . ILE B 1 94 ? 39.964 22.876 27.837 1.00 19.81 94 ILE B O 1
ATOM 1536 N N . CYS B 1 95 ? 39.982 24.469 29.423 1.00 20.34 95 CYS B N 1
ATOM 1537 C CA A CYS B 1 95 ? 41.256 25.007 28.942 0.60 21.01 95 CYS B CA 1
ATOM 1538 C CA B CYS B 1 95 ? 41.214 25.126 28.997 0.40 21.45 95 CYS B CA 1
ATOM 1539 C C . CYS B 1 95 ? 42.424 24.572 29.809 1.00 19.81 95 CYS B C 1
ATOM 1540 O O . CYS B 1 95 ? 42.313 24.408 31.019 1.00 20.83 95 CYS B O 1
ATOM 1545 N N . LEU B 1 96 ? 43.557 24.307 29.153 1.00 20.63 96 LEU B N 1
ATOM 1546 C CA . LEU B 1 96 ? 44.723 23.704 29.827 1.00 21.10 96 LEU B CA 1
ATOM 1547 C C . LEU B 1 96 ? 45.335 24.592 30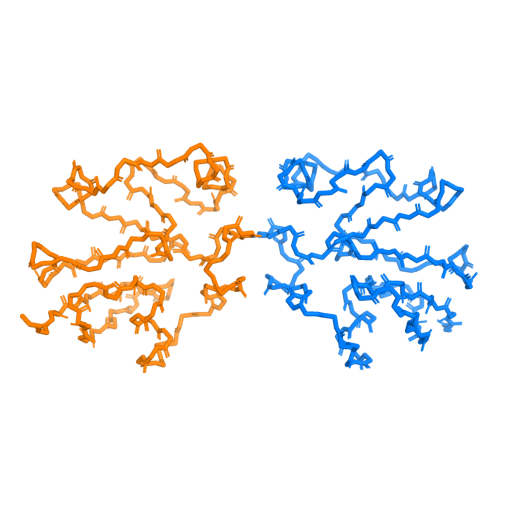.886 1.00 18.87 96 LEU B C 1
ATOM 1548 O O . LEU B 1 96 ? 45.527 25.786 30.666 1.00 19.45 96 LEU B O 1
ATOM 1553 N N . THR B 1 97 ? 45.672 23.978 32.020 1.00 18.80 97 THR B N 1
ATOM 1554 C CA . THR B 1 97 ? 46.398 24.628 33.096 1.00 19.36 97 THR B CA 1
ATOM 1555 C C . THR B 1 97 ? 47.639 23.792 33.421 1.00 18.76 97 THR B C 1
ATOM 1556 O O . THR B 1 97 ? 47.714 22.627 33.023 1.00 20.31 97 THR B O 1
ATOM 1560 N N . LYS B 1 98 ? 48.600 24.368 34.145 1.00 19.53 98 LYS B N 1
ATOM 1561 C CA . LYS B 1 98 ? 49.811 23.627 34.507 1.00 17.87 98 LYS B CA 1
ATOM 1562 C C . LYS B 1 98 ? 49.497 22.411 35.367 1.00 19.32 98 LYS B C 1
ATOM 1563 O O . LYS B 1 98 ? 50.200 21.402 35.297 1.00 20.55 98 LYS B O 1
ATOM 1569 N N . ALA B 1 99 ? 48.447 22.520 36.178 1.00 18.98 99 ALA B N 1
ATOM 1570 C CA . ALA B 1 99 ? 47.971 21.407 37.010 1.00 19.71 99 ALA B CA 1
ATOM 1571 C C . ALA B 1 99 ? 47.650 20.163 36.190 1.00 20.12 99 ALA B C 1
ATOM 1572 O O . ALA B 1 99 ? 47.612 19.061 36.720 1.00 20.13 99 ALA B O 1
ATOM 1574 N N . MET B 1 100 ? 47.387 20.344 34.900 1.00 19.30 100 MET B N 1
ATOM 1575 C CA . MET B 1 100 ? 46.987 19.236 34.020 1.00 18.71 100 MET B CA 1
ATOM 1576 C C . MET B 1 100 ? 48.172 18.521 33.383 1.00 18.95 100 MET B C 1
ATOM 1577 O O . MET B 1 100 ? 47.985 17.582 32.616 1.00 19.58 100 MET B O 1
ATOM 1582 N N . ASP B 1 101 ? 49.391 18.962 33.680 1.00 18.43 101 ASP B N 1
ATOM 1583 C CA . ASP B 1 101 ? 50.565 18.374 33.056 1.00 18.76 101 ASP B CA 1
ATOM 1584 C C . ASP B 1 101 ? 50.608 16.901 33.434 1.00 19.42 101 ASP B C 1
ATOM 1585 O O . ASP B 1 101 ? 50.460 16.559 34.608 1.00 20.18 101 ASP B O 1
ATOM 1590 N N . ASN B 1 102 ? 50.770 16.046 32.425 1.00 17.19 102 ASN B N 1
ATOM 1591 C CA . ASN B 1 102 ? 50.793 14.578 32.581 1.00 17.95 102 ASN B CA 1
ATOM 1592 C C . ASN B 1 102 ? 49.472 13.943 33.007 1.00 17.97 102 ASN B C 1
ATOM 1593 O O . ASN B 1 102 ? 49.431 12.769 33.392 1.00 20.09 102 ASN B O 1
ATOM 1598 N N . MET B 1 103 ? 48.368 14.674 32.898 1.00 19.09 103 MET B N 1
ATOM 1599 C CA . MET B 1 103 ? 47.074 14.066 33.195 1.00 18.59 103 MET B CA 1
ATOM 1600 C C . MET B 1 103 ? 46.663 13.087 32.100 1.00 18.86 103 MET B C 1
ATOM 1601 O O . MET B 1 103 ? 47.180 13.131 30.973 1.00 19.42 103 MET B O 1
ATOM 1606 N N . THR B 1 104 ? 45.705 12.235 32.448 1.00 20.29 104 THR B N 1
ATOM 1607 C CA . THR B 1 104 ? 45.073 11.315 31.507 1.00 20.28 104 THR B CA 1
ATOM 1608 C C . THR B 1 104 ? 43.580 11.613 31.446 1.00 19.23 104 THR B C 1
ATOM 1609 O O . THR B 1 104 ? 42.924 11.710 32.492 1.00 20.45 104 THR B O 1
ATOM 1613 N N . VAL B 1 105 ? 43.074 11.805 30.227 1.00 18.77 105 VAL B N 1
ATOM 1614 C CA . VAL B 1 105 ? 41.644 11.916 29.950 1.00 19.00 105 VAL B CA 1
ATOM 1615 C C . VAL B 1 105 ? 41.252 10.770 29.031 1.00 19.10 105 VAL B C 1
ATOM 1616 O 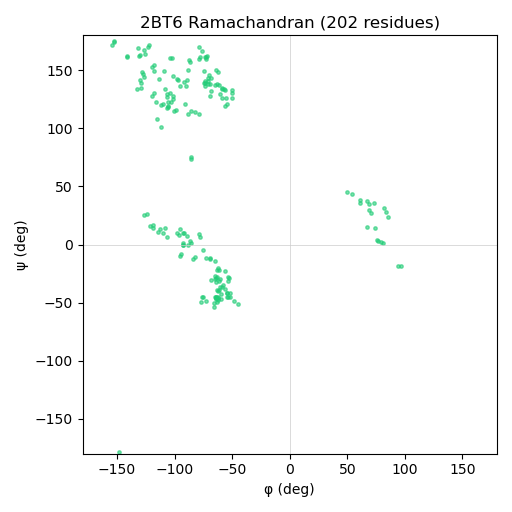O . VAL B 1 105 ? 42.093 10.244 28.290 1.00 21.99 105 VAL B O 1
ATOM 1620 N N . ARG B 1 106 ? 39.978 10.392 29.087 1.00 18.56 106 ARG B N 1
ATOM 1621 C CA . ARG B 1 106 ? 39.502 9.251 28.317 1.00 18.36 106 ARG B CA 1
ATOM 1622 C C . ARG B 1 106 ? 38.254 9.578 27.521 1.00 17.47 106 ARG B C 1
ATOM 1623 O O . ARG B 1 106 ? 37.342 10.240 28.020 1.00 18.72 106 ARG B O 1
ATOM 1631 N N . VAL B 1 107 ? 38.216 9.014 26.314 1.00 19.67 107 VAL B N 1
ATOM 1632 C CA . VAL B 1 107 ? 37.119 9.182 25.371 1.00 18.78 107 VAL B CA 1
ATOM 1633 C C . VAL B 1 107 ? 36.253 7.933 25.459 1.00 18.19 107 VAL B C 1
ATOM 1634 O O . VAL B 1 107 ? 36.708 6.856 25.090 1.00 20.01 107 VAL B O 1
ATOM 1638 N N . PRO B 1 108 ? 34.991 8.056 25.919 1.00 19.79 108 PRO B N 1
ATOM 1639 C CA . PRO B 1 108 ? 34.133 6.871 26.004 1.00 20.78 108 PRO B CA 1
ATOM 1640 C C . PRO B 1 108 ? 33.512 6.473 24.687 1.00 19.85 108 PRO B C 1
ATOM 1641 O O . PRO B 1 108 ? 33.573 7.280 23.743 1.00 21.87 108 PRO B O 1
#

Solvent-accessible surface area: 11129 Å² total